Protein AF-A0A1V6C7A0-F1 (afdb_monomer_lite)

Structure (mmCIF, N/CA/C/O backbone):
data_AF-A0A1V6C7A0-F1
#
_entry.id   AF-A0A1V6C7A0-F1
#
loop_
_atom_site.group_PDB
_atom_site.id
_atom_site.type_symbol
_atom_site.label_atom_id
_atom_site.label_alt_id
_atom_site.label_comp_id
_atom_site.label_asym_id
_atom_site.label_entity_id
_atom_site.label_seq_id
_atom_site.pdbx_PDB_ins_code
_atom_site.Cartn_x
_atom_site.Cartn_y
_atom_site.Cartn_z
_atom_site.occupancy
_atom_site.B_iso_or_equiv
_atom_site.auth_seq_id
_atom_site.auth_comp_id
_atom_site.auth_asym_id
_atom_site.auth_atom_id
_atom_site.pdbx_PDB_model_num
ATOM 1 N N . MET A 1 1 ? -63.558 -18.353 4.320 1.00 52.19 1 MET A N 1
ATOM 2 C CA . MET A 1 1 ? -62.883 -18.356 5.637 1.00 52.19 1 MET A CA 1
ATOM 3 C C . MET A 1 1 ? -62.698 -16.900 6.076 1.00 52.19 1 MET A C 1
ATOM 5 O O . MET A 1 1 ? -61.843 -16.221 5.528 1.00 52.19 1 MET A O 1
ATOM 9 N N . LYS A 1 2 ? -63.576 -16.357 6.936 1.00 60.81 2 LYS A N 1
ATOM 10 C CA . LYS A 1 2 ? -63.522 -14.939 7.350 1.00 60.81 2 LYS A CA 1
ATOM 11 C C . LYS A 1 2 ? -62.489 -14.783 8.467 1.00 60.81 2 LYS A C 1
ATOM 13 O O . LYS A 1 2 ? -62.783 -15.069 9.623 1.00 60.81 2 LYS A O 1
ATOM 18 N N . ILE A 1 3 ? -61.273 -14.371 8.120 1.00 55.75 3 ILE A N 1
ATOM 19 C CA . ILE A 1 3 ? -60.293 -13.928 9.118 1.00 55.75 3 ILE A CA 1
ATOM 20 C C . ILE A 1 3 ? -60.850 -12.626 9.705 1.00 55.75 3 ILE A C 1
ATOM 22 O O . ILE A 1 3 ? -61.064 -11.663 8.972 1.00 55.75 3 ILE A O 1
ATOM 26 N N . SER A 1 4 ? -61.192 -12.623 10.997 1.00 73.19 4 SER A N 1
ATOM 27 C CA . SER A 1 4 ? -61.783 -11.441 11.625 1.00 73.19 4 SER A CA 1
ATOM 28 C C . SER A 1 4 ? -60.752 -10.313 11.654 1.00 73.19 4 SER A C 1
ATOM 30 O O . SER A 1 4 ? -59.594 -10.534 12.003 1.00 73.19 4 SER A O 1
ATOM 32 N N . VAL A 1 5 ? -61.182 -9.100 11.301 1.00 80.12 5 VAL A N 1
ATOM 33 C CA . VAL A 1 5 ? -60.370 -7.863 11.302 1.00 80.12 5 VAL A CA 1
ATOM 34 C C . VAL A 1 5 ? -59.595 -7.698 12.621 1.00 80.12 5 VAL A C 1
ATOM 36 O O . VAL A 1 5 ? -58.454 -7.244 12.635 1.00 80.12 5 VAL A O 1
ATOM 39 N N . PHE A 1 6 ? -60.170 -8.192 13.719 1.00 81.00 6 PHE A N 1
ATOM 40 C CA . PHE A 1 6 ? -59.555 -8.262 15.041 1.00 81.00 6 PHE A CA 1
ATOM 41 C C . PHE A 1 6 ? -58.225 -9.041 15.086 1.00 81.00 6 PHE A C 1
ATOM 43 O O . PHE A 1 6 ? -57.281 -8.605 15.737 1.00 81.00 6 PHE A O 1
ATOM 50 N N . ARG A 1 7 ? -58.104 -10.168 14.369 1.00 79.81 7 ARG A N 1
ATOM 51 C CA . ARG A 1 7 ? -56.869 -10.976 14.344 1.00 79.81 7 ARG A CA 1
ATOM 52 C C . ARG A 1 7 ? -55.728 -10.275 13.609 1.00 79.81 7 ARG A C 1
ATOM 54 O O . ARG A 1 7 ? -54.579 -10.431 14.005 1.00 79.81 7 ARG A O 1
ATOM 61 N N . ILE A 1 8 ? -56.044 -9.488 12.580 1.00 82.25 8 ILE A N 1
ATOM 62 C CA . ILE A 1 8 ? -55.052 -8.706 11.826 1.00 82.25 8 ILE A CA 1
ATOM 63 C C . ILE A 1 8 ? -54.557 -7.530 12.679 1.00 82.25 8 ILE A C 1
ATOM 65 O O . ILE A 1 8 ? -53.352 -7.312 12.778 1.00 82.25 8 ILE A O 1
ATOM 69 N N . ALA A 1 9 ? -55.468 -6.828 13.363 1.00 81.44 9 ALA A N 1
ATOM 70 C CA . ALA A 1 9 ? -55.112 -5.736 14.269 1.00 81.44 9 ALA A CA 1
ATOM 71 C C . ALA A 1 9 ? -54.256 -6.212 15.457 1.00 81.44 9 ALA A C 1
ATOM 73 O O . ALA A 1 9 ? -53.276 -5.558 15.809 1.00 81.44 9 ALA A O 1
ATOM 74 N N . LEU A 1 10 ? -54.569 -7.379 16.032 1.00 85.31 10 LEU A N 1
ATOM 75 C CA . LEU A 1 10 ? -53.784 -7.967 17.119 1.00 85.31 10 LEU A CA 1
ATOM 76 C C . LEU A 1 10 ? -52.369 -8.354 16.661 1.00 85.31 10 LEU A C 1
ATOM 78 O O . LEU A 1 10 ? -51.405 -8.083 17.370 1.00 85.31 10 LEU A O 1
ATOM 82 N N . PHE A 1 11 ? -52.227 -8.932 15.464 1.00 83.44 11 PHE A N 1
ATOM 83 C CA . PHE A 1 11 ? -50.912 -9.260 14.905 1.00 83.44 11 PHE A CA 1
ATOM 84 C C . PHE A 1 11 ? -50.071 -8.012 14.627 1.00 83.44 11 PHE A C 1
ATOM 86 O O . PHE A 1 11 ? -48.887 -7.995 14.951 1.00 83.44 11 PHE A O 1
ATOM 93 N N . ALA A 1 12 ? -50.678 -6.956 14.079 1.00 79.88 12 ALA A N 1
ATOM 94 C CA . ALA A 1 12 ? -49.995 -5.685 13.854 1.00 79.88 12 ALA A CA 1
ATOM 95 C C . ALA A 1 12 ? -49.558 -5.036 15.177 1.00 79.88 12 ALA A C 1
ATOM 97 O O . ALA A 1 12 ? -48.429 -4.566 15.285 1.00 79.88 12 ALA A O 1
ATOM 98 N N . PHE A 1 13 ? -50.409 -5.070 16.207 1.00 79.94 13 PHE A N 1
ATOM 99 C CA . PHE A 1 13 ? -50.072 -4.536 17.525 1.00 79.94 13 PHE A CA 1
ATOM 100 C C . PHE A 1 13 ? -48.930 -5.317 18.183 1.00 79.94 13 PHE A C 1
ATOM 102 O O . PHE A 1 13 ? -47.979 -4.706 18.656 1.00 79.94 13 PHE A O 1
ATOM 109 N N . VAL A 1 14 ? -48.965 -6.655 18.151 1.00 78.69 14 VAL A N 1
ATOM 110 C CA . VAL A 1 14 ? -47.882 -7.499 18.687 1.00 78.69 14 VAL A CA 1
ATOM 111 C C . VAL A 1 14 ? -46.581 -7.297 17.909 1.00 78.69 14 VAL A C 1
ATOM 113 O O . VAL A 1 14 ? -45.528 -7.205 18.532 1.00 78.69 14 VAL A O 1
ATOM 116 N N . ALA A 1 15 ? -46.633 -7.160 16.580 1.00 71.88 15 ALA A N 1
ATOM 117 C CA . ALA A 1 15 ? -45.452 -6.888 15.759 1.00 71.88 15 ALA A CA 1
ATOM 118 C C . ALA A 1 15 ? -44.827 -5.519 16.077 1.00 71.88 15 ALA A C 1
ATOM 120 O O . ALA A 1 15 ? -43.612 -5.427 16.240 1.00 71.88 15 ALA A O 1
ATOM 121 N N . ILE A 1 16 ? -45.644 -4.473 16.248 1.00 70.44 16 ILE A N 1
ATOM 122 C CA . ILE A 1 16 ? -45.167 -3.141 16.647 1.00 70.44 16 ILE A CA 1
ATOM 123 C C . ILE A 1 16 ? -44.607 -3.180 18.075 1.00 70.44 16 ILE A C 1
ATOM 125 O O . ILE A 1 16 ? -43.530 -2.642 18.322 1.00 70.44 16 ILE A O 1
ATOM 129 N N . PHE A 1 17 ? -45.273 -3.868 19.007 1.00 61.50 17 PHE A N 1
ATOM 130 C CA . PHE A 1 17 ? -44.803 -3.991 20.389 1.00 61.50 17 PHE A CA 1
ATOM 131 C C . PHE A 1 17 ? -43.474 -4.761 20.477 1.00 61.50 17 PHE A C 1
ATOM 133 O O . PHE A 1 17 ? -42.580 -4.348 21.214 1.00 61.50 17 PHE A O 1
ATOM 140 N N . PHE A 1 18 ? -43.293 -5.816 19.671 1.00 54.69 18 PHE A N 1
ATOM 141 C CA . PHE A 1 18 ? -42.022 -6.542 19.559 1.00 54.69 18 PHE A CA 1
ATOM 142 C C . PHE A 1 18 ? -40.920 -5.701 18.899 1.00 54.69 18 PHE A C 1
ATOM 144 O O . PHE A 1 18 ? -39.797 -5.686 19.401 1.00 54.69 18 PHE A O 1
ATOM 151 N N . SER A 1 19 ? -41.218 -4.948 17.833 1.00 50.81 19 SER A N 1
ATOM 152 C CA . SER A 1 19 ? -40.242 -4.040 17.208 1.00 50.81 19 SER A CA 1
ATOM 153 C C . SER A 1 19 ? -39.794 -2.917 18.148 1.00 50.81 19 SER A C 1
ATOM 155 O O . SER A 1 19 ? -38.627 -2.522 18.124 1.00 50.81 19 SER A O 1
ATOM 157 N N . VAL A 1 20 ? -40.684 -2.434 19.018 1.00 51.62 20 VAL A N 1
ATOM 158 C CA . VAL A 1 20 ? -40.339 -1.420 20.022 1.00 51.62 20 VAL A CA 1
ATOM 159 C C . VAL A 1 20 ? -39.561 -2.047 21.191 1.00 51.62 20 VAL A C 1
ATOM 161 O O . VAL A 1 20 ? -38.584 -1.458 21.639 1.00 51.62 20 VAL A O 1
ATOM 164 N N . HIS A 1 21 ? -39.887 -3.265 21.645 1.00 47.00 21 HIS A N 1
ATOM 165 C CA . HIS A 1 21 ? -39.172 -3.920 22.757 1.00 47.00 21 HIS A CA 1
ATOM 166 C C . HIS A 1 21 ? -37.763 -4.432 22.419 1.00 47.00 21 HIS A C 1
ATOM 168 O O . HIS A 1 21 ? -36.892 -4.397 23.291 1.00 47.00 21 HIS A O 1
ATOM 174 N N . ILE A 1 22 ? -37.491 -4.840 21.175 1.00 48.53 22 ILE A N 1
ATOM 175 C CA . ILE A 1 22 ? -36.129 -5.234 20.761 1.00 48.53 22 ILE A CA 1
ATOM 176 C C . ILE A 1 22 ? -35.154 -4.045 20.876 1.00 48.53 22 ILE A C 1
ATOM 178 O O . ILE A 1 22 ? -33.980 -4.238 21.184 1.00 48.53 22 ILE A O 1
ATOM 182 N N . SER A 1 23 ? -35.652 -2.812 20.741 1.00 46.62 23 SER A N 1
ATOM 183 C CA . SER A 1 23 ? -34.839 -1.597 20.874 1.00 46.62 23 SER A CA 1
ATOM 184 C C . SER A 1 23 ? -34.497 -1.234 22.331 1.00 46.62 23 SER A C 1
ATOM 186 O O . SER A 1 23 ? -33.465 -0.614 22.570 1.00 46.62 23 SER A O 1
ATOM 188 N N . TYR A 1 24 ? -35.307 -1.639 23.322 1.00 44.47 24 TYR A N 1
ATOM 189 C CA . TYR A 1 24 ? -35.084 -1.286 24.737 1.00 44.47 24 TYR A CA 1
ATOM 190 C C . TYR A 1 24 ? -34.358 -2.369 25.548 1.00 44.47 24 TYR A C 1
ATOM 192 O O . TYR A 1 24 ? -33.632 -2.040 26.486 1.00 44.47 24 TYR A O 1
ATOM 200 N N . ALA A 1 25 ? -34.475 -3.648 25.176 1.00 43.97 25 ALA A N 1
ATOM 201 C CA . ALA A 1 25 ? -33.776 -4.733 25.876 1.00 43.97 25 ALA A CA 1
ATOM 202 C C . ALA A 1 25 ? -32.242 -4.693 25.696 1.00 43.97 25 ALA A C 1
ATOM 204 O O . ALA A 1 25 ? -31.511 -5.271 26.499 1.00 43.97 25 ALA A O 1
ATOM 205 N N . PHE A 1 26 ? -31.736 -3.977 24.686 1.00 47.94 26 PHE A N 1
ATOM 206 C CA . PHE A 1 26 ? -30.295 -3.823 24.463 1.00 47.94 26 PHE A CA 1
ATOM 207 C C . PHE A 1 26 ? -29.641 -2.783 25.395 1.00 47.94 26 PHE A C 1
ATOM 209 O O . PHE A 1 26 ? -28.447 -2.870 25.666 1.00 47.94 26 PHE A O 1
ATOM 216 N N . LEU A 1 27 ? -30.413 -1.833 25.941 1.00 43.25 27 LEU A N 1
ATOM 217 C CA . LEU A 1 27 ? -29.901 -0.745 26.791 1.00 43.25 27 LEU A CA 1
ATOM 218 C C . LEU A 1 27 ? -29.888 -1.074 28.297 1.00 43.25 27 LEU A C 1
ATOM 220 O O . LEU A 1 27 ? -29.293 -0.330 29.070 1.00 43.25 27 LEU A O 1
ATOM 224 N N . ALA A 1 28 ? -30.505 -2.183 28.719 1.00 44.56 28 ALA A N 1
ATOM 225 C CA . ALA A 1 28 ? -30.571 -2.605 30.125 1.00 44.56 28 ALA A CA 1
ATOM 226 C C . ALA A 1 28 ? -29.630 -3.774 30.478 1.00 44.56 28 ALA A C 1
ATOM 228 O O . ALA A 1 28 ? -29.625 -4.237 31.619 1.00 44.56 28 ALA A O 1
ATOM 229 N N . ASN A 1 29 ? -28.841 -4.274 29.522 1.00 51.91 29 ASN A N 1
ATOM 230 C CA . ASN A 1 29 ? -27.918 -5.371 29.793 1.00 51.91 29 ASN A CA 1
ATOM 231 C C . ASN A 1 29 ? -26.650 -4.815 30.465 1.00 51.91 29 ASN A C 1
ATOM 233 O O . ASN A 1 29 ? -26.092 -3.838 29.956 1.00 51.91 29 ASN A O 1
ATOM 237 N N . PRO A 1 30 ? -26.151 -5.407 31.570 1.00 56.41 30 PRO A N 1
ATOM 238 C CA . PRO A 1 30 ? -24.808 -5.114 32.051 1.00 56.41 30 PRO A CA 1
ATOM 239 C C . PRO A 1 30 ? -23.860 -5.249 30.866 1.00 56.41 30 PRO A C 1
ATOM 241 O O . PRO A 1 30 ? -23.785 -6.318 30.258 1.00 56.41 30 PRO A O 1
ATOM 244 N N . VAL A 1 31 ? -23.203 -4.139 30.512 1.00 65.31 31 VAL A N 1
ATOM 245 C CA . VAL A 1 31 ? -22.154 -4.076 29.491 1.00 65.31 31 VAL A CA 1
ATOM 246 C C . VAL A 1 31 ? -21.350 -5.362 29.593 1.00 65.31 31 VAL A C 1
ATOM 248 O O . VAL A 1 31 ? -20.779 -5.637 30.654 1.00 65.31 31 VAL A O 1
ATOM 251 N N . SER A 1 32 ? -21.414 -6.198 28.549 1.00 83.69 32 SER A N 1
ATOM 252 C CA . SER A 1 32 ? -20.903 -7.563 28.654 1.00 83.69 32 SER A CA 1
ATOM 253 C C . SER A 1 32 ? -19.452 -7.510 29.124 1.00 83.69 32 SER A C 1
ATOM 255 O O . SER A 1 32 ? -18.722 -6.566 28.803 1.00 83.69 32 SER A O 1
ATOM 257 N N . LYS A 1 33 ? -19.020 -8.503 29.908 1.00 90.00 33 LYS A N 1
ATOM 258 C CA . LYS A 1 33 ? -17.655 -8.552 30.456 1.00 90.00 33 LYS A CA 1
ATOM 259 C C . LYS A 1 33 ? -16.600 -8.241 29.381 1.00 90.00 33 LYS A C 1
ATOM 261 O O . LYS A 1 33 ? -15.689 -7.466 29.636 1.00 90.00 33 LYS A O 1
ATOM 266 N N . VAL A 1 34 ? -16.806 -8.740 28.160 1.00 89.56 34 VAL A N 1
ATOM 267 C CA . VAL A 1 34 ? -15.956 -8.482 26.986 1.00 89.56 34 VAL A CA 1
ATOM 268 C C . VAL A 1 34 ? -15.918 -7.001 26.589 1.00 89.56 34 VAL A C 1
ATOM 270 O O . VAL A 1 34 ? -14.838 -6.467 26.335 1.00 89.56 34 VAL A O 1
ATOM 273 N N . VAL A 1 35 ? -17.065 -6.317 26.529 1.00 93.69 35 VAL A N 1
ATOM 274 C CA . VAL A 1 35 ? -17.127 -4.879 26.211 1.00 93.69 35 VAL A CA 1
ATOM 275 C C . VAL A 1 35 ? -16.415 -4.078 27.299 1.00 93.69 35 VAL A C 1
ATOM 277 O O . VAL A 1 35 ? -15.561 -3.250 26.987 1.00 93.69 35 VAL A O 1
ATOM 280 N N . ARG A 1 36 ? -16.692 -4.379 28.572 1.00 94.25 36 ARG A N 1
ATOM 281 C CA . ARG A 1 36 ? -16.057 -3.711 29.714 1.00 94.25 36 ARG A CA 1
ATOM 282 C C . ARG A 1 36 ? -14.538 -3.885 29.704 1.00 94.25 36 ARG A C 1
ATOM 284 O O . ARG A 1 36 ? -13.820 -2.894 29.772 1.00 94.25 36 ARG A O 1
ATOM 291 N N . GLU A 1 37 ? -14.050 -5.111 29.535 1.00 95.19 37 GLU A N 1
ATOM 292 C CA . GLU A 1 37 ? -12.615 -5.407 29.433 1.00 95.19 37 GLU A CA 1
ATOM 293 C C . GLU A 1 37 ? -11.962 -4.692 28.247 1.00 95.19 37 GLU A C 1
ATOM 295 O O . GLU A 1 37 ? -10.840 -4.207 28.351 1.00 95.19 37 GLU A O 1
ATOM 300 N N . THR A 1 38 ? -12.663 -4.588 27.115 1.00 96.50 38 THR A N 1
ATOM 301 C CA . THR A 1 38 ? -12.172 -3.873 25.927 1.00 96.50 38 THR A CA 1
ATOM 302 C C . THR A 1 38 ? -12.038 -2.377 26.197 1.00 96.50 38 THR A C 1
ATOM 304 O O . THR A 1 38 ? -11.019 -1.786 25.837 1.00 96.50 38 THR A O 1
ATOM 307 N N . ILE A 1 39 ? -13.030 -1.770 26.853 1.00 96.75 39 ILE A N 1
ATOM 308 C CA . ILE A 1 39 ? -13.008 -0.355 27.247 1.00 96.75 39 ILE A CA 1
ATOM 309 C C . ILE A 1 39 ? -11.888 -0.104 28.254 1.00 96.75 39 ILE A C 1
ATOM 311 O O . ILE A 1 39 ? -11.091 0.803 28.046 1.00 96.75 39 ILE A O 1
ATOM 315 N N . GLU A 1 40 ? -11.788 -0.919 29.306 1.00 95.88 40 GLU A N 1
ATOM 316 C CA . GLU A 1 40 ? -10.758 -0.793 30.344 1.00 95.88 40 GLU A CA 1
ATOM 317 C C . GLU A 1 40 ? -9.348 -0.977 29.765 1.00 95.88 40 GLU A C 1
ATOM 319 O O . GLU A 1 40 ? -8.456 -0.169 30.032 1.00 95.88 40 GLU A O 1
ATOM 324 N N . TYR A 1 41 ? -9.150 -1.987 28.910 1.00 97.31 41 TYR A N 1
ATOM 325 C CA . TYR A 1 41 ? -7.886 -2.205 28.207 1.00 97.31 41 TYR A CA 1
ATOM 326 C C . TYR A 1 41 ? -7.517 -1.009 27.327 1.00 97.31 41 TYR A C 1
ATOM 328 O O . TYR A 1 41 ? -6.387 -0.522 27.385 1.00 97.31 41 TYR A O 1
ATOM 336 N N . THR A 1 42 ? -8.464 -0.523 26.522 1.00 96.38 42 THR A N 1
ATOM 337 C CA . THR A 1 42 ? -8.226 0.600 25.608 1.00 96.38 42 THR A CA 1
ATOM 338 C C . THR A 1 42 ? -7.935 1.870 26.398 1.00 96.38 42 THR A C 1
ATOM 340 O O . THR A 1 42 ? -6.943 2.541 26.135 1.00 96.38 42 THR A O 1
ATOM 343 N N . ALA A 1 43 ? -8.733 2.166 27.422 1.00 96.12 43 ALA A N 1
ATOM 344 C CA . ALA A 1 43 ? -8.525 3.320 28.281 1.00 96.12 43 ALA A CA 1
ATOM 345 C C . ALA A 1 43 ? -7.132 3.295 28.920 1.00 96.12 43 ALA A C 1
ATOM 347 O O . ALA A 1 43 ? -6.395 4.273 28.832 1.00 96.12 43 ALA A O 1
ATOM 348 N N . LYS A 1 44 ? -6.710 2.141 29.452 1.00 97.12 44 LYS A N 1
ATOM 349 C CA . LYS A 1 44 ? -5.360 1.961 29.994 1.00 97.12 44 LYS A CA 1
ATOM 350 C C . LYS A 1 44 ? -4.271 2.168 28.936 1.00 97.12 44 LYS A C 1
ATOM 352 O O . LYS A 1 44 ? -3.292 2.856 29.206 1.00 97.12 44 LYS A O 1
ATOM 357 N N . LYS A 1 45 ? -4.426 1.584 27.743 1.00 96.56 45 LYS A N 1
ATOM 358 C CA . LYS A 1 45 ? -3.442 1.667 26.648 1.00 96.56 45 LYS A CA 1
ATOM 359 C C . LYS A 1 45 ? -3.268 3.093 26.117 1.00 96.56 45 LYS A C 1
ATOM 361 O O . LYS A 1 45 ? -2.156 3.465 25.761 1.00 96.56 45 LYS A O 1
ATOM 366 N N . PHE A 1 46 ? -4.346 3.874 26.078 1.00 94.62 46 PHE A N 1
ATOM 367 C CA . PHE A 1 46 ? -4.365 5.237 25.538 1.00 94.62 46 PHE A CA 1
ATOM 368 C C . PHE A 1 46 ? -4.369 6.329 26.625 1.00 94.62 46 PHE A C 1
ATOM 370 O O . PHE A 1 46 ? -4.567 7.498 26.312 1.00 94.62 46 PHE A O 1
ATOM 377 N N . GLY A 1 47 ? -4.141 5.972 27.896 1.00 94.69 47 GLY A N 1
ATOM 378 C CA . GLY A 1 47 ? -4.008 6.935 28.999 1.00 94.69 47 GLY A CA 1
ATOM 379 C C . GLY A 1 47 ? -5.300 7.675 29.372 1.00 94.69 47 GLY A C 1
ATOM 380 O O . GLY A 1 47 ? -5.246 8.805 29.847 1.00 94.69 47 GLY A O 1
ATOM 381 N N . ILE A 1 48 ? -6.462 7.062 29.152 1.00 93.50 48 ILE A N 1
ATOM 382 C CA . ILE A 1 48 ? -7.777 7.646 29.436 1.00 93.50 48 ILE A CA 1
ATOM 383 C C . ILE A 1 48 ? -8.207 7.257 30.854 1.00 93.50 48 ILE A C 1
ATOM 385 O O . ILE A 1 48 ? -8.403 6.083 31.166 1.00 93.50 48 ILE A O 1
ATOM 389 N N . GLU A 1 49 ? -8.402 8.245 31.723 1.00 91.69 49 GLU A N 1
ATOM 390 C CA . GLU A 1 49 ? -8.899 8.021 33.082 1.00 91.69 49 GLU A CA 1
ATOM 391 C C . GLU A 1 49 ? -10.429 7.882 33.108 1.00 91.69 49 GLU A C 1
ATOM 393 O O . GLU A 1 49 ? -11.153 8.872 33.009 1.00 91.69 49 GLU A O 1
ATOM 398 N N . LEU A 1 50 ? -10.932 6.657 33.301 1.00 89.25 50 LEU A N 1
ATOM 399 C CA . LEU A 1 50 ? -12.373 6.349 33.290 1.00 89.25 50 LEU A CA 1
ATOM 400 C C . LEU A 1 50 ? -13.188 6.988 34.433 1.00 89.25 50 LEU A C 1
ATOM 402 O O . LEU A 1 50 ? -14.410 7.067 34.338 1.00 89.25 50 LEU A O 1
ATOM 406 N N . SER A 1 51 ? -12.541 7.440 35.510 1.00 86.88 51 SER A N 1
ATOM 407 C CA . SER A 1 51 ? -13.205 8.095 36.648 1.00 86.88 51 SER A CA 1
ATOM 408 C C . SER A 1 51 ? -13.633 9.537 36.351 1.00 86.88 51 SER A C 1
ATOM 410 O O . SER A 1 51 ? -14.587 10.030 36.959 1.00 86.88 51 SER A O 1
ATOM 412 N N . LYS A 1 52 ? -12.948 10.205 35.416 1.00 89.38 52 LYS A N 1
ATOM 413 C CA . LYS A 1 52 ? -13.233 11.580 34.990 1.00 89.38 52 LYS A CA 1
ATOM 414 C C . LYS A 1 52 ? -14.364 11.608 33.962 1.00 89.38 52 LYS A C 1
ATOM 416 O O . LYS A 1 52 ? -14.620 10.621 33.276 1.00 89.38 52 LYS A O 1
ATOM 421 N N . ASP A 1 53 ? -15.001 12.764 33.799 1.00 89.94 53 ASP A N 1
ATOM 422 C CA . ASP A 1 53 ? -16.135 12.919 32.877 1.00 89.94 53 ASP A CA 1
ATOM 423 C C . ASP A 1 53 ? -15.770 12.563 31.429 1.00 89.94 53 ASP A C 1
ATOM 425 O O . ASP A 1 53 ? -16.508 11.834 30.770 1.00 89.94 53 ASP A O 1
ATOM 429 N N . ALA A 1 54 ? -14.580 12.959 30.964 1.00 87.31 54 ALA A N 1
ATOM 430 C CA . ALA A 1 54 ? -14.072 12.566 29.648 1.00 87.31 54 ALA A CA 1
ATOM 431 C C . ALA A 1 54 ? -13.947 11.037 29.491 1.00 87.31 54 ALA A C 1
ATOM 433 O O . ALA A 1 54 ? -14.261 10.491 28.433 1.00 87.31 54 ALA A O 1
ATOM 434 N N . GLY A 1 55 ? -13.538 10.333 30.551 1.00 89.62 55 GLY A N 1
ATOM 435 C CA . GLY A 1 55 ? -13.438 8.877 30.562 1.00 89.62 55 GLY A CA 1
ATOM 436 C C . GLY A 1 55 ? -14.795 8.176 30.547 1.00 89.62 55 GLY A C 1
ATOM 437 O O . GLY A 1 55 ? -14.947 7.168 29.860 1.00 89.62 55 GLY A O 1
ATOM 438 N N . LYS A 1 56 ? -15.804 8.735 31.227 1.00 90.75 56 LYS A N 1
ATOM 439 C CA . LYS A 1 56 ? -17.191 8.242 31.158 1.00 90.75 56 LYS A CA 1
ATOM 440 C C . LYS A 1 56 ? -17.771 8.402 29.754 1.00 90.75 56 LYS A C 1
ATOM 442 O O . LYS A 1 56 ? -18.327 7.446 29.221 1.00 90.75 56 LYS A O 1
ATOM 447 N N . VAL A 1 57 ? -17.566 9.566 29.130 1.00 93.31 57 VAL A N 1
ATOM 448 C CA . VAL A 1 57 ? -17.987 9.822 27.741 1.00 93.31 57 VAL A CA 1
ATOM 449 C C . VAL A 1 57 ? -17.287 8.865 26.775 1.00 93.31 57 VAL A C 1
ATOM 451 O O . VAL A 1 57 ? -17.926 8.324 25.873 1.00 93.31 57 VAL A O 1
ATOM 454 N N . PHE A 1 58 ? -15.987 8.614 26.964 1.00 93.88 58 PHE A N 1
ATOM 455 C CA . PHE A 1 58 ? -15.265 7.609 26.185 1.00 93.88 58 PHE A CA 1
ATOM 456 C C . PHE A 1 58 ? -15.870 6.212 26.361 1.00 93.88 58 PHE A C 1
ATOM 458 O O . PHE A 1 58 ? -16.134 5.549 25.363 1.00 93.88 58 PHE A O 1
ATOM 465 N N . ALA A 1 59 ? -16.115 5.772 27.600 1.00 94.69 59 ALA A N 1
ATOM 466 C CA . ALA A 1 59 ? -16.679 4.454 27.879 1.00 94.69 59 ALA A CA 1
ATOM 467 C C . ALA A 1 59 ? -18.063 4.270 27.244 1.00 94.69 59 ALA A C 1
ATOM 469 O O . ALA A 1 59 ? -18.329 3.228 26.648 1.00 94.69 59 ALA A O 1
ATOM 470 N N . GLU A 1 60 ? -18.921 5.287 27.318 1.00 94.50 60 GLU A N 1
ATOM 471 C CA . GLU A 1 60 ? -20.242 5.266 26.692 1.00 94.50 60 GLU A CA 1
ATOM 472 C C . GLU A 1 60 ? -20.140 5.165 25.163 1.00 94.50 60 GLU A C 1
ATOM 474 O O . GLU A 1 60 ? -20.732 4.267 24.561 1.00 94.50 60 GLU A O 1
ATOM 479 N N . LYS A 1 61 ? -19.328 6.023 24.529 1.00 96.06 61 LYS A N 1
ATOM 480 C CA . LYS A 1 61 ? -19.109 5.991 23.073 1.00 96.06 61 LYS A CA 1
ATOM 481 C C . LYS A 1 61 ? -18.489 4.675 22.614 1.00 96.06 61 LYS A C 1
ATOM 483 O O . LYS A 1 61 ? -18.909 4.121 21.604 1.00 96.06 61 LYS A O 1
ATOM 488 N N . ALA A 1 62 ? -17.532 4.148 23.369 1.00 96.19 62 ALA A N 1
ATOM 489 C CA . ALA A 1 62 ? -16.905 2.866 23.094 1.00 96.19 62 ALA A CA 1
ATOM 490 C C . ALA A 1 62 ? -17.903 1.707 23.206 1.00 96.19 62 ALA A C 1
ATOM 492 O O . ALA A 1 62 ? -17.923 0.837 22.339 1.00 96.19 62 ALA A O 1
ATOM 493 N N . ALA A 1 63 ? -18.766 1.708 24.226 1.00 95.81 63 ALA A N 1
ATOM 494 C CA . ALA A 1 63 ? -19.820 0.709 24.363 1.00 95.81 63 ALA A CA 1
ATOM 495 C C . ALA A 1 63 ? -20.803 0.768 23.185 1.00 95.81 63 ALA A C 1
ATOM 497 O O . ALA A 1 63 ? -21.127 -0.275 22.624 1.00 95.81 63 ALA A O 1
ATOM 498 N N . GLN A 1 64 ? -21.217 1.967 22.763 1.00 95.25 64 GLN A N 1
ATOM 499 C CA . GLN A 1 64 ? -22.072 2.159 21.585 1.00 95.25 64 GLN A CA 1
ATOM 500 C C . GLN A 1 64 ? -21.381 1.703 20.291 1.00 95.25 64 GLN A C 1
ATOM 502 O O . GLN A 1 64 ? -21.993 1.025 19.467 1.00 95.25 64 GLN A O 1
ATOM 507 N N . PHE A 1 65 ? -20.096 2.020 20.124 1.00 96.62 65 PHE A N 1
ATOM 508 C CA . PHE A 1 65 ? -19.301 1.603 18.970 1.00 96.62 65 PHE A CA 1
ATOM 509 C C . PHE A 1 65 ? -19.182 0.075 18.886 1.00 96.62 65 PHE A C 1
ATOM 511 O O . PHE A 1 65 ? -19.426 -0.511 17.832 1.00 96.62 65 PHE A O 1
ATOM 518 N N . ILE A 1 66 ? -18.877 -0.590 20.005 1.00 96.88 66 ILE A N 1
ATOM 519 C CA . ILE A 1 66 ? -18.794 -2.056 20.069 1.00 96.88 66 ILE A CA 1
ATOM 520 C C . ILE A 1 66 ? -20.177 -2.689 19.889 1.00 96.88 66 ILE A C 1
ATOM 522 O O . ILE A 1 66 ? -20.305 -3.672 19.171 1.00 96.88 66 ILE A O 1
ATOM 526 N N . ALA A 1 67 ? -21.228 -2.117 20.476 1.00 95.19 67 ALA A N 1
ATOM 527 C CA . ALA A 1 67 ? -22.600 -2.573 20.265 1.00 95.19 67 ALA A CA 1
ATOM 528 C C . ALA A 1 67 ? -22.995 -2.537 18.782 1.00 95.19 67 ALA A C 1
ATOM 530 O O . ALA A 1 67 ? -23.633 -3.465 18.290 1.00 95.19 67 ALA A O 1
ATOM 531 N N . LYS A 1 68 ? -22.589 -1.483 18.065 1.00 96.38 68 LYS A N 1
ATOM 532 C CA . LYS A 1 68 ? -22.892 -1.302 16.643 1.00 96.38 68 LYS A CA 1
ATOM 533 C C . LYS A 1 68 ? -22.084 -2.233 15.734 1.00 96.38 68 LYS A C 1
ATOM 535 O O . LYS A 1 68 ? -22.618 -2.721 14.742 1.00 96.38 68 LYS A O 1
ATOM 540 N N . HIS A 1 69 ? -20.808 -2.457 16.044 1.00 96.31 69 HIS A N 1
ATOM 541 C CA . HIS A 1 69 ? -19.865 -3.142 15.149 1.00 96.31 69 HIS A CA 1
ATOM 542 C C . HIS A 1 69 ? -19.409 -4.525 15.639 1.00 96.31 69 HIS A C 1
ATOM 544 O O . HIS A 1 69 ? -18.587 -5.165 14.986 1.00 96.31 69 HIS A O 1
ATOM 550 N N . GLY A 1 70 ? -19.924 -4.994 16.775 1.00 95.12 70 GLY A N 1
ATOM 551 C CA . GLY A 1 70 ? -19.612 -6.297 17.353 1.00 95.12 70 GLY A CA 1
ATOM 552 C C . GLY A 1 70 ? -18.121 -6.492 17.634 1.00 95.12 70 GLY A C 1
ATOM 553 O O . GLY A 1 70 ? -17.421 -5.584 18.095 1.00 95.12 70 GLY A O 1
ATOM 554 N N . ASP A 1 71 ? -17.633 -7.693 17.330 1.00 95.81 71 ASP A N 1
ATOM 555 C CA . ASP A 1 71 ? -16.247 -8.100 17.576 1.00 95.81 71 ASP A CA 1
ATOM 556 C C . ASP A 1 71 ? -15.232 -7.264 16.786 1.00 95.81 71 ASP A C 1
ATOM 558 O O . ASP A 1 71 ? -14.157 -6.952 17.303 1.00 95.81 71 ASP A O 1
ATOM 562 N N . ASP A 1 72 ? -15.580 -6.834 15.568 1.00 97.00 72 ASP A N 1
ATOM 563 C CA . ASP A 1 72 ? -14.740 -5.928 14.780 1.00 97.00 72 ASP A CA 1
ATOM 564 C C . ASP A 1 72 ? -14.605 -4.572 15.477 1.00 97.00 72 ASP A C 1
ATOM 566 O O . ASP A 1 72 ? -13.499 -4.047 15.597 1.00 97.00 72 ASP A O 1
ATOM 570 N N . GLY A 1 73 ? -15.704 -4.041 16.022 1.00 97.00 73 GLY A N 1
ATOM 571 C CA . GLY A 1 73 ? -15.684 -2.823 16.830 1.00 97.00 73 GLY A CA 1
ATOM 572 C C . GLY A 1 73 ? -14.752 -2.944 18.035 1.00 97.00 73 GLY A C 1
ATOM 573 O O . GLY A 1 73 ? -13.902 -2.081 18.260 1.00 97.00 73 GLY A O 1
ATOM 574 N N . ALA A 1 74 ? -14.849 -4.048 18.780 1.00 96.81 74 ALA A N 1
ATOM 575 C CA . ALA A 1 74 ? -13.973 -4.306 19.921 1.00 96.81 74 ALA A CA 1
ATOM 576 C C . ALA A 1 74 ? -12.499 -4.445 19.507 1.00 96.81 74 ALA A C 1
ATOM 578 O O . ALA A 1 74 ? -11.620 -3.854 20.143 1.00 96.81 74 ALA A O 1
ATOM 579 N N . ARG A 1 75 ? -12.212 -5.187 18.430 1.00 96.88 75 ARG A N 1
ATOM 580 C CA . ARG A 1 75 ? -10.848 -5.382 17.913 1.00 96.88 75 ARG A CA 1
ATOM 581 C C . ARG A 1 75 ? -10.221 -4.064 17.473 1.00 96.88 75 ARG A C 1
ATOM 583 O O . ARG A 1 75 ? -9.097 -3.757 17.880 1.00 96.88 75 ARG A O 1
ATOM 590 N N . LEU A 1 76 ? -10.950 -3.283 16.677 1.00 97.88 76 LEU A N 1
ATOM 591 C CA . LEU A 1 76 ? -10.491 -1.993 16.175 1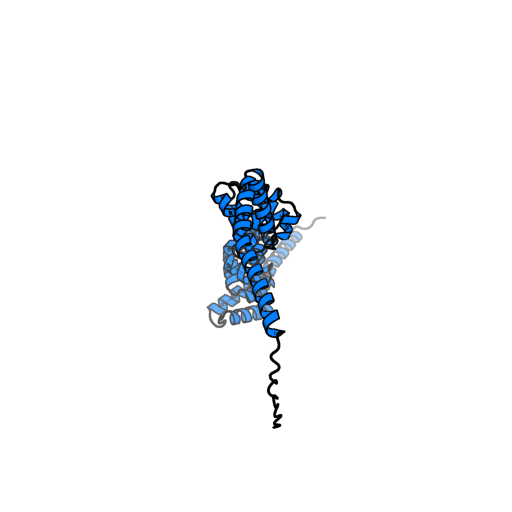.00 97.88 76 LEU A CA 1
ATOM 592 C C . LEU A 1 76 ? -10.269 -1.005 17.315 1.00 97.88 76 LEU A C 1
ATOM 594 O O . LEU A 1 76 ? -9.231 -0.351 17.341 1.00 97.88 76 LEU A O 1
ATOM 598 N N . LEU A 1 77 ? -11.173 -0.948 18.295 1.00 97.19 77 LEU A N 1
ATOM 599 C CA . LEU A 1 77 ? -11.020 -0.070 19.452 1.00 97.19 77 LEU A CA 1
ATOM 600 C C . LEU A 1 77 ? -9.751 -0.402 20.260 1.00 97.19 77 LEU A C 1
ATOM 602 O O . LEU A 1 77 ? -9.003 0.503 20.619 1.00 97.19 77 LEU A O 1
ATOM 606 N N . ARG A 1 78 ? -9.434 -1.687 20.478 1.00 96.38 78 ARG A N 1
ATOM 607 C CA . ARG A 1 78 ? -8.187 -2.094 21.166 1.00 96.38 78 ARG A CA 1
ATOM 608 C C . ARG A 1 78 ? -6.925 -1.680 20.407 1.00 96.38 78 ARG A C 1
ATOM 610 O O . ARG A 1 78 ? -5.892 -1.395 21.024 1.00 96.38 78 ARG A O 1
ATOM 617 N N . HIS A 1 79 ? -6.976 -1.689 19.077 1.00 95.81 79 HIS A N 1
ATOM 618 C CA . HIS A 1 79 ? -5.827 -1.361 18.235 1.00 95.81 79 HIS A CA 1
ATOM 619 C C . HIS A 1 79 ? -5.644 0.141 18.044 1.00 95.81 79 HIS A C 1
ATOM 621 O O . HIS A 1 79 ? -4.542 0.642 18.261 1.00 95.81 79 HIS A O 1
ATOM 627 N N . ALA A 1 80 ? -6.719 0.830 17.679 1.00 95.50 80 ALA A N 1
ATOM 628 C CA . ALA A 1 80 ? -6.733 2.221 17.255 1.00 95.50 80 ALA A CA 1
ATOM 629 C C . ALA A 1 80 ? -7.124 3.219 18.348 1.00 95.50 80 ALA A C 1
ATOM 631 O O . ALA A 1 80 ? -6.850 4.407 18.225 1.00 95.50 80 ALA A O 1
ATOM 632 N N . GLY A 1 81 ? -7.778 2.757 19.412 1.00 95.25 81 GLY A N 1
ATOM 633 C CA . GLY A 1 81 ? -8.239 3.631 20.480 1.00 95.25 81 GLY A CA 1
ATOM 634 C C . GLY A 1 81 ? -9.381 4.553 20.047 1.00 95.25 81 GLY A C 1
ATOM 635 O O . GLY A 1 81 ? -10.173 4.186 19.181 1.00 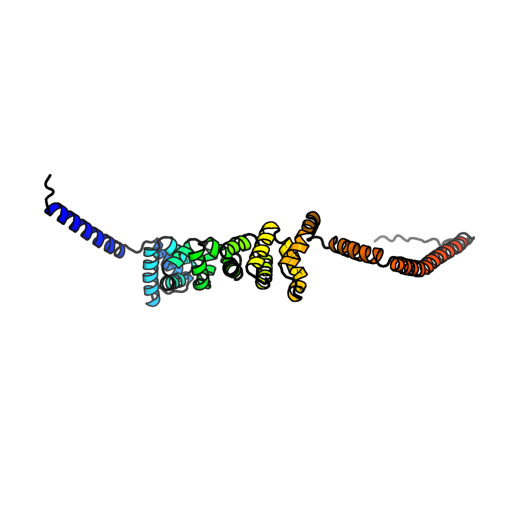95.25 81 GLY A O 1
ATOM 636 N N . PRO A 1 82 ? -9.500 5.748 20.650 1.00 95.81 82 PRO A N 1
ATOM 637 C CA . PRO A 1 82 ? -10.555 6.711 20.322 1.00 95.81 82 PRO A CA 1
ATOM 638 C C . PRO A 1 82 ? -10.599 7.129 18.847 1.00 95.81 82 PRO A C 1
ATOM 640 O O . PRO A 1 82 ? -11.676 7.418 18.330 1.00 95.81 82 PRO A O 1
ATOM 643 N N . GLU A 1 83 ? -9.454 7.108 18.162 1.00 96.62 83 GLU A N 1
ATOM 644 C CA . GLU A 1 83 ? -9.300 7.609 16.793 1.00 96.62 83 GLU A CA 1
ATOM 645 C C . GLU A 1 83 ? -10.217 6.889 15.790 1.00 96.62 83 GLU A C 1
ATOM 647 O O . GLU A 1 83 ? -10.826 7.534 14.938 1.00 96.62 83 GLU A O 1
ATOM 652 N N . ILE A 1 84 ? -10.418 5.566 15.914 1.00 97.44 84 ILE A N 1
ATOM 653 C CA . ILE A 1 84 ? -11.338 4.852 15.008 1.00 97.44 84 ILE A CA 1
ATOM 654 C C . ILE A 1 84 ? -12.794 5.281 15.206 1.00 97.44 84 ILE A C 1
ATOM 656 O O . ILE A 1 84 ? -13.560 5.298 14.244 1.00 97.44 84 ILE A O 1
ATOM 660 N N . MET A 1 85 ? -13.183 5.667 16.426 1.00 97.00 85 MET A N 1
ATOM 661 C CA . MET A 1 85 ? -14.530 6.180 16.677 1.00 97.00 85 MET A CA 1
ATOM 662 C C . MET A 1 85 ? -14.706 7.553 16.030 1.00 97.00 85 MET A C 1
ATOM 664 O O . MET A 1 85 ? -15.710 7.783 15.360 1.00 97.00 85 MET A O 1
ATOM 668 N N . GLU A 1 86 ? -13.721 8.440 16.161 1.00 96.38 86 GLU A N 1
ATOM 669 C CA . GLU A 1 86 ? -13.738 9.759 15.517 1.00 96.38 86 GLU A CA 1
ATOM 670 C C . GLU A 1 86 ? -13.799 9.637 13.991 1.00 96.38 86 GLU A C 1
ATOM 672 O O . GLU A 1 86 ? -14.650 10.253 13.343 1.00 96.38 86 GLU A O 1
ATOM 677 N N . LEU A 1 87 ? -12.974 8.761 13.416 1.00 97.44 87 LEU A N 1
ATOM 678 C CA . LEU A 1 87 ? -13.021 8.475 11.988 1.00 97.44 87 LEU A CA 1
ATOM 679 C C . LEU A 1 87 ? -14.353 7.853 11.567 1.00 97.44 87 LEU A C 1
ATOM 681 O O . LEU A 1 87 ? -14.837 8.176 10.487 1.00 97.44 87 LEU A O 1
ATOM 685 N N . SER A 1 88 ? -14.975 7.003 12.389 1.00 97.12 88 SER A N 1
ATOM 686 C CA . SER A 1 88 ? -16.295 6.433 12.074 1.00 97.12 88 SER A CA 1
ATOM 687 C C . SER A 1 88 ? -17.402 7.486 12.046 1.00 97.12 88 SER A C 1
ATOM 689 O O . SER A 1 88 ? -18.331 7.376 11.251 1.00 97.12 88 SER A O 1
ATOM 691 N N . VAL A 1 89 ? -17.280 8.557 12.838 1.00 96.75 89 VAL A N 1
ATOM 692 C CA . VAL A 1 89 ? -18.192 9.707 12.762 1.00 96.75 89 VAL A CA 1
ATOM 693 C C . VAL A 1 89 ? -17.973 10.476 11.457 1.00 96.75 89 VAL A C 1
ATOM 695 O O . VAL A 1 89 ? -18.942 10.844 10.798 1.00 96.75 89 VAL A O 1
ATOM 698 N N . LYS A 1 90 ? -16.713 10.688 11.052 1.00 97.38 90 LYS A N 1
ATOM 699 C CA . LYS A 1 90 ? -16.362 11.433 9.829 1.00 97.38 90 LYS A CA 1
ATOM 700 C C . LYS A 1 90 ? -16.684 10.664 8.541 1.00 97.38 90 LYS A C 1
ATOM 702 O O . LYS A 1 90 ? -17.178 11.243 7.578 1.00 97.38 90 LYS A O 1
ATOM 707 N N . HIS A 1 91 ? -16.378 9.372 8.508 1.00 97.38 91 HIS A N 1
ATOM 708 C CA . HIS A 1 91 ? -16.393 8.545 7.300 1.00 97.38 91 HIS A CA 1
ATOM 709 C C . HIS A 1 91 ? -17.509 7.494 7.273 1.00 97.38 91 HIS A C 1
ATOM 711 O O . HIS A 1 91 ? -17.660 6.789 6.270 1.00 97.38 91 HIS A O 1
ATOM 717 N N . GLY A 1 92 ? -18.301 7.398 8.342 1.00 96.62 92 GLY A N 1
ATOM 718 C CA . GLY A 1 92 ? -19.352 6.400 8.499 1.00 96.62 92 GLY A CA 1
ATOM 719 C C . GLY A 1 92 ? -18.802 4.990 8.708 1.00 96.62 92 GLY A C 1
ATOM 720 O O . GLY A 1 92 ? -17.641 4.785 9.054 1.00 96.62 92 GLY A O 1
ATOM 721 N N . ASP A 1 93 ? -19.638 3.990 8.443 1.00 97.06 93 ASP A N 1
ATOM 722 C CA . ASP A 1 93 ? -19.305 2.582 8.703 1.00 97.06 93 ASP A CA 1
ATOM 723 C C . ASP A 1 93 ? -18.254 2.016 7.729 1.00 97.06 93 ASP A C 1
ATOM 725 O O . ASP A 1 93 ? -17.688 0.948 7.966 1.00 97.06 93 ASP A O 1
ATOM 729 N N . ASP A 1 94 ? -17.953 2.730 6.640 1.00 98.00 94 ASP A N 1
ATOM 730 C CA . ASP A 1 94 ? -16.963 2.303 5.648 1.00 98.00 94 ASP A CA 1
ATOM 731 C C . ASP A 1 94 ? -15.556 2.207 6.233 1.00 98.00 94 ASP A C 1
ATOM 733 O O . ASP A 1 94 ? -14.853 1.247 5.928 1.00 98.00 94 ASP A O 1
ATOM 737 N N . ILE A 1 95 ? -15.146 3.143 7.099 1.00 98.19 95 ILE A N 1
ATOM 738 C CA . ILE A 1 95 ? -13.807 3.085 7.705 1.00 98.19 95 ILE A CA 1
ATOM 739 C C . ILE A 1 95 ? -13.668 1.873 8.624 1.00 98.19 95 ILE A C 1
ATOM 741 O O . ILE A 1 95 ? -12.629 1.215 8.646 1.00 98.19 95 ILE A O 1
ATOM 745 N N . VAL A 1 96 ? -14.749 1.530 9.327 1.00 98.19 96 VAL A N 1
ATOM 746 C CA . VAL A 1 96 ? -14.806 0.355 10.195 1.00 98.19 96 VAL A CA 1
ATOM 747 C C . VAL A 1 96 ? -14.687 -0.906 9.347 1.00 98.19 96 VAL A C 1
ATOM 749 O O . VAL A 1 96 ? -13.827 -1.734 9.624 1.00 98.19 96 VAL A O 1
ATOM 752 N N . ARG A 1 97 ? -15.466 -1.027 8.262 1.00 98.31 97 ARG A N 1
ATOM 753 C CA . ARG A 1 97 ? -15.391 -2.173 7.336 1.00 98.31 97 ARG A CA 1
ATOM 754 C C . ARG A 1 97 ? -14.026 -2.292 6.657 1.00 98.31 97 ARG A C 1
ATOM 756 O O . ARG A 1 97 ? -13.489 -3.395 6.545 1.00 98.31 97 ARG A O 1
ATOM 763 N N . MET A 1 98 ? -13.441 -1.171 6.238 1.00 98.44 98 MET A N 1
ATOM 764 C CA . MET A 1 98 ? -12.110 -1.133 5.637 1.00 98.44 98 MET A CA 1
ATOM 765 C C . MET A 1 98 ? -11.061 -1.660 6.616 1.00 98.44 98 MET A C 1
ATOM 767 O O . MET A 1 98 ? -10.373 -2.631 6.296 1.00 98.44 98 MET A O 1
ATOM 771 N N . CYS A 1 99 ? -10.974 -1.089 7.819 1.00 98.12 99 CYS A N 1
ATOM 772 C CA . CYS A 1 99 ? -10.007 -1.516 8.829 1.00 98.12 99 CYS A CA 1
ATOM 773 C C . CYS A 1 99 ? -10.266 -2.956 9.300 1.00 98.12 99 CYS A C 1
ATOM 775 O O . CYS A 1 99 ? -9.321 -3.730 9.442 1.00 98.12 99 CYS A O 1
ATOM 777 N N . ALA A 1 100 ? -11.533 -3.351 9.466 1.00 97.62 100 ALA A N 1
ATOM 778 C CA . ALA A 1 100 ? -11.919 -4.704 9.859 1.00 97.62 100 ALA A CA 1
ATOM 779 C C . ALA A 1 100 ? -11.517 -5.768 8.824 1.00 97.62 100 ALA A C 1
ATOM 781 O O . ALA A 1 100 ? -11.214 -6.904 9.186 1.00 97.62 100 ALA A O 1
ATOM 782 N N . SER A 1 101 ? -11.462 -5.407 7.539 1.00 97.88 101 SER A N 1
ATOM 783 C CA . SER A 1 101 ? -11.039 -6.329 6.479 1.00 97.88 101 SER A CA 1
ATOM 784 C C . SER A 1 101 ? -9.525 -6.578 6.422 1.00 97.88 101 SER A C 1
ATOM 786 O O . SER A 1 101 ? -9.094 -7.438 5.655 1.00 97.88 101 SER A O 1
ATOM 788 N N . HIS A 1 102 ? -8.711 -5.866 7.213 1.00 97.94 102 HIS A N 1
ATOM 789 C CA . HIS A 1 102 ? -7.248 -5.966 7.205 1.00 97.94 102 HIS A CA 1
ATOM 790 C C . HIS A 1 102 ? -6.678 -6.546 8.505 1.00 97.94 102 HIS A C 1
ATOM 792 O O . HIS A 1 102 ? -7.353 -6.640 9.530 1.00 97.94 102 HIS A O 1
ATOM 798 N N . SER A 1 103 ? -5.405 -6.951 8.438 1.00 95.81 103 SER A N 1
ATOM 799 C CA . SER A 1 103 ? -4.649 -7.396 9.605 1.00 95.81 103 SER A CA 1
ATOM 800 C C . SER A 1 103 ? -4.355 -6.238 10.552 1.00 95.81 103 SER A C 1
ATOM 802 O O . SER A 1 103 ? -4.294 -5.074 10.151 1.00 95.81 103 SER A O 1
ATOM 804 N N . ASP A 1 104 ? -4.092 -6.576 11.808 1.00 93.38 104 ASP A N 1
ATOM 805 C CA . ASP A 1 104 ? -3.870 -5.594 12.864 1.00 93.38 104 ASP A CA 1
ATOM 806 C C . ASP A 1 104 ? -2.707 -4.627 12.567 1.00 93.38 104 ASP A C 1
ATOM 808 O O . ASP A 1 104 ? -2.812 -3.425 12.812 1.00 93.38 104 ASP A O 1
ATOM 812 N N . ASN A 1 105 ? -1.644 -5.118 11.920 1.00 93.06 105 ASN A N 1
ATOM 813 C CA . ASN A 1 105 ? -0.491 -4.306 11.510 1.00 93.06 105 ASN A CA 1
ATOM 814 C C . ASN A 1 105 ? -0.840 -3.239 10.456 1.00 93.06 105 ASN A C 1
ATOM 816 O O . ASN A 1 105 ? -0.154 -2.224 10.355 1.00 93.06 105 ASN A O 1
ATOM 820 N N . ALA A 1 106 ? -1.887 -3.461 9.659 1.00 96.38 106 ALA A N 1
ATOM 821 C CA . ALA A 1 106 ? -2.323 -2.533 8.621 1.00 96.38 106 ALA A CA 1
ATOM 822 C C . ALA A 1 106 ? -3.273 -1.449 9.150 1.00 96.38 106 ALA A C 1
ATOM 824 O O . ALA A 1 106 ? -3.339 -0.369 8.563 1.00 96.38 106 ALA A O 1
ATOM 825 N N . ILE A 1 107 ? -3.979 -1.697 10.262 1.00 96.56 107 ILE A N 1
ATOM 826 C CA . ILE A 1 107 ? -4.978 -0.767 10.814 1.00 96.56 107 ILE A CA 1
ATOM 827 C C . ILE A 1 107 ? -4.359 0.608 11.076 1.00 96.56 107 ILE A C 1
ATOM 829 O O . ILE A 1 107 ? -4.901 1.616 10.633 1.00 96.56 107 ILE A O 1
ATOM 833 N N . SER A 1 108 ? -3.204 0.670 11.746 1.00 95.00 108 SER A N 1
ATOM 834 C CA . SER A 1 108 ? -2.558 1.951 12.063 1.00 95.00 108 SER A CA 1
ATOM 835 C C . SER A 1 108 ? -2.155 2.739 10.815 1.00 95.00 108 SER A C 1
ATOM 837 O O . SER A 1 108 ? -2.194 3.966 10.833 1.00 95.00 108 SER A O 1
ATOM 839 N N . PHE A 1 109 ? -1.776 2.056 9.732 1.00 96.62 109 PHE A N 1
ATOM 840 C CA . PHE A 1 109 ? -1.495 2.712 8.457 1.00 96.62 109 PHE A CA 1
ATOM 841 C C . PHE A 1 109 ? -2.783 3.256 7.826 1.00 96.62 109 PHE A C 1
ATOM 843 O O . PHE A 1 109 ? -2.817 4.409 7.408 1.00 96.62 109 PHE A O 1
ATOM 850 N N . LEU A 1 110 ? -3.850 2.455 7.798 1.00 97.62 110 LEU A N 1
ATOM 851 C CA . LEU A 1 110 ? -5.134 2.840 7.208 1.00 97.62 110 LEU A CA 1
ATOM 852 C C . LEU A 1 110 ? -5.802 4.000 7.942 1.00 97.62 110 LEU A C 1
ATOM 854 O O . LEU A 1 110 ? -6.385 4.861 7.301 1.00 97.62 110 LEU A O 1
ATOM 858 N N . ILE A 1 111 ? -5.692 4.043 9.267 1.00 96.62 111 ILE A N 1
ATOM 859 C CA . ILE A 1 111 ? -6.240 5.122 10.094 1.00 96.62 111 ILE A CA 1
ATOM 860 C C . ILE A 1 111 ? -5.523 6.441 9.821 1.00 96.62 111 ILE A C 1
ATOM 862 O O . ILE A 1 111 ? -6.172 7.441 9.528 1.00 96.62 111 ILE A O 1
ATOM 866 N N . LYS A 1 112 ? -4.185 6.422 9.807 1.00 96.44 112 LYS A N 1
ATOM 867 C CA . LYS A 1 112 ? -3.375 7.615 9.515 1.00 96.44 112 LYS A CA 1
ATOM 868 C C . LYS A 1 112 ? -3.595 8.167 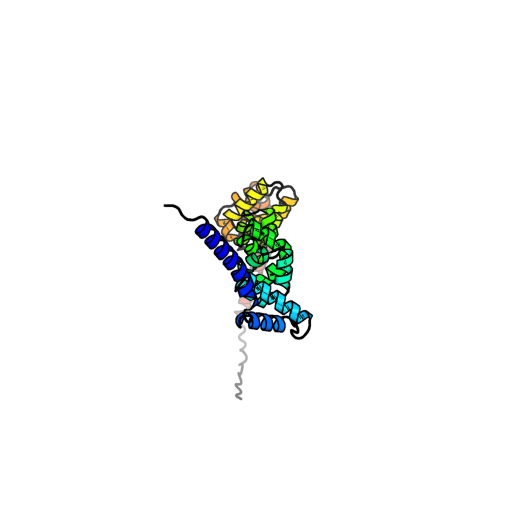8.110 1.00 96.44 112 LYS A C 1
ATOM 870 O O . LYS A 1 112 ? -3.395 9.355 7.896 1.00 96.44 112 LYS A O 1
ATOM 875 N N . ASN A 1 113 ? -3.978 7.309 7.168 1.00 97.00 113 ASN A N 1
ATOM 876 C CA . ASN A 1 113 ? -4.199 7.674 5.772 1.00 97.00 113 ASN A CA 1
ATOM 877 C C . ASN A 1 113 ? -5.665 7.459 5.361 1.00 97.00 113 ASN A C 1
ATOM 879 O O . ASN A 1 113 ? -5.932 7.097 4.218 1.00 97.00 113 ASN A O 1
ATOM 883 N N . ALA A 1 114 ? -6.620 7.625 6.284 1.00 97.12 114 ALA A N 1
ATOM 884 C CA . ALA A 1 114 ? -8.024 7.282 6.041 1.00 97.12 114 ALA A CA 1
ATOM 885 C C . ALA A 1 114 ? -8.634 8.060 4.866 1.00 97.12 114 ALA A C 1
ATOM 887 O O . ALA A 1 114 ? -9.394 7.487 4.085 1.00 97.12 114 ALA A O 1
ATOM 888 N N . ASP A 1 115 ? -8.268 9.336 4.717 1.00 96.81 115 ASP A N 1
ATOM 889 C CA . ASP A 1 115 ? -8.771 10.209 3.652 1.00 96.81 115 ASP A CA 1
ATOM 890 C C . ASP A 1 115 ? -8.376 9.716 2.247 1.00 96.81 115 ASP A C 1
ATOM 892 O O . ASP A 1 115 ? -9.198 9.777 1.332 1.00 96.81 115 ASP A O 1
ATOM 896 N N . ASP A 1 116 ? -7.177 9.145 2.092 1.00 95.94 116 ASP A N 1
ATOM 897 C CA . ASP A 1 116 ? -6.679 8.615 0.814 1.00 95.94 116 ASP A CA 1
ATOM 898 C C . ASP A 1 116 ? -7.021 7.127 0.622 1.00 95.94 116 ASP A C 1
ATOM 900 O O . ASP A 1 116 ? -7.363 6.681 -0.477 1.00 95.94 116 ASP A O 1
ATOM 904 N N . ALA A 1 117 ? -6.988 6.340 1.701 1.00 97.25 117 ALA A N 1
ATOM 905 C CA . ALA A 1 117 ? -7.246 4.904 1.664 1.00 97.25 117 ALA A CA 1
ATOM 906 C C . ALA A 1 117 ? -8.720 4.579 1.389 1.00 97.25 117 ALA A C 1
ATOM 908 O O . ALA A 1 117 ? -9.022 3.629 0.662 1.00 97.25 117 ALA A O 1
ATOM 909 N N . LEU A 1 118 ? -9.654 5.356 1.946 1.00 97.69 118 LEU A N 1
ATOM 910 C CA . LEU A 1 118 ? -11.079 5.047 1.864 1.00 97.69 118 LEU A CA 1
ATOM 911 C C . LEU A 1 118 ? -11.654 5.168 0.440 1.00 97.69 118 LEU A C 1
ATOM 913 O O . LEU A 1 118 ? -12.394 4.265 0.040 1.00 97.69 118 LEU A O 1
ATOM 917 N N . PRO A 1 119 ? -11.328 6.200 -0.367 1.00 97.06 119 PRO A N 1
ATOM 918 C CA . PRO A 1 119 ? -11.703 6.235 -1.780 1.00 97.06 119 PRO A CA 1
ATOM 919 C C . PRO A 1 119 ? -11.180 5.024 -2.560 1.00 97.06 119 PRO A C 1
ATOM 921 O O . PRO A 1 119 ? -11.941 4.399 -3.301 1.00 97.06 119 PRO A O 1
ATOM 924 N N . LEU A 1 120 ? -9.916 4.640 -2.341 1.00 97.25 120 LEU A N 1
ATOM 925 C CA . LEU A 1 120 ? -9.324 3.467 -2.988 1.00 97.25 120 LEU A CA 1
ATOM 926 C C . LEU A 1 120 ? -10.034 2.177 -2.574 1.00 97.25 120 LEU A C 1
ATOM 928 O O . LEU A 1 120 ? -10.295 1.325 -3.421 1.00 97.25 120 LEU A O 1
ATOM 932 N N . TRP A 1 121 ? -10.388 2.038 -1.296 1.00 98.19 121 TRP A N 1
ATOM 933 C CA . TRP A 1 121 ? -11.139 0.887 -0.804 1.00 98.19 121 TRP A CA 1
ATOM 934 C C . TRP A 1 121 ? -12.559 0.832 -1.369 1.00 98.19 121 TRP A C 1
ATOM 936 O O . TRP A 1 121 ? -13.026 -0.233 -1.757 1.00 98.19 121 TRP A O 1
ATOM 946 N N . ARG A 1 122 ? -13.253 1.968 -1.475 1.00 97.69 122 ARG A N 1
ATOM 947 C CA . ARG A 1 122 ? -14.594 2.020 -2.079 1.00 97.69 122 ARG A CA 1
ATOM 948 C C . ARG A 1 122 ? -14.568 1.627 -3.552 1.00 97.69 122 ARG A C 1
ATOM 950 O O . ARG A 1 122 ? -15.467 0.932 -4.013 1.00 97.69 122 ARG A O 1
ATOM 957 N N . GLN A 1 123 ? -13.544 2.067 -4.281 1.00 97.81 123 GLN A N 1
ATOM 958 C CA . GLN A 1 123 ? -13.442 1.834 -5.719 1.00 97.81 123 GLN A CA 1
ATOM 959 C C . GLN A 1 123 ? -12.875 0.450 -6.065 1.00 97.81 123 GLN A C 1
ATOM 961 O O . GLN A 1 123 ? -13.351 -0.193 -6.998 1.00 97.81 123 GLN A O 1
ATOM 966 N N . PHE A 1 124 ? -11.867 -0.018 -5.327 1.00 97.44 124 PHE A N 1
ATOM 967 C CA . PHE A 1 124 ? -11.101 -1.227 -5.656 1.00 97.44 124 PHE A CA 1
ATOM 968 C C . PHE A 1 124 ? -11.124 -2.299 -4.557 1.00 97.44 124 PHE A C 1
ATOM 970 O O . PHE A 1 124 ? -10.472 -3.343 -4.679 1.00 97.44 124 PHE A O 1
ATOM 977 N N . GLY A 1 125 ? -11.868 -2.068 -3.478 1.00 97.38 125 GLY A N 1
ATOM 978 C CA . GLY A 1 125 ? -11.941 -2.958 -2.328 1.00 97.38 125 GLY A CA 1
ATOM 979 C C . GLY A 1 125 ? -10.617 -3.066 -1.578 1.00 97.38 125 GLY A C 1
ATOM 980 O O . GLY A 1 125 ? -9.705 -2.245 -1.701 1.00 97.38 125 GLY A O 1
ATOM 981 N N . LYS A 1 126 ? -10.489 -4.168 -0.837 1.00 97.56 126 LYS A N 1
ATOM 982 C CA . LYS A 1 126 ? -9.290 -4.510 -0.063 1.00 97.56 126 LYS A CA 1
ATOM 983 C C . LYS A 1 126 ? -8.001 -4.494 -0.902 1.00 97.56 126 LYS A C 1
ATOM 985 O O . LYS A 1 126 ? -6.957 -4.087 -0.411 1.00 97.56 126 LYS A O 1
ATOM 990 N N . LYS A 1 127 ? -8.072 -4.879 -2.183 1.00 97.94 127 LYS A N 1
ATOM 991 C CA . LYS A 1 127 ? -6.900 -4.939 -3.075 1.00 97.94 127 LYS A CA 1
ATOM 992 C C . LYS A 1 127 ? -6.256 -3.568 -3.299 1.00 97.94 127 LYS A C 1
ATOM 994 O O . LYS A 1 127 ? -5.035 -3.483 -3.399 1.00 97.94 127 LYS A O 1
ATOM 999 N N . GLY A 1 128 ? -7.062 -2.505 -3.378 1.00 97.44 128 GLY A N 1
ATOM 1000 C CA . GLY A 1 128 ? -6.552 -1.143 -3.549 1.00 97.44 128 GLY A CA 1
ATOM 1001 C C . GLY A 1 128 ? -5.745 -0.686 -2.335 1.00 97.44 128 GLY A C 1
ATOM 1002 O O . GLY A 1 128 ? -4.616 -0.213 -2.466 1.00 97.44 128 GLY A O 1
ATOM 1003 N N . THR A 1 129 ? -6.286 -0.909 -1.139 1.00 97.94 129 THR A N 1
ATOM 1004 C CA . THR A 1 129 ? -5.614 -0.565 0.119 1.00 97.94 129 THR A CA 1
ATOM 1005 C C . THR A 1 129 ? -4.435 -1.478 0.438 1.00 97.94 129 THR A C 1
ATOM 1007 O O . THR A 1 129 ? -3.440 -1.000 0.969 1.00 97.94 129 THR A O 1
ATOM 1010 N N . GLU A 1 130 ? -4.478 -2.762 0.070 1.00 98.06 130 GLU A N 1
ATOM 1011 C CA . GLU A 1 130 ? -3.337 -3.680 0.211 1.00 98.06 130 GLU A CA 1
ATOM 1012 C C . GLU A 1 130 ? -2.113 -3.184 -0.563 1.00 98.06 130 GLU A C 1
ATOM 1014 O O . GLU A 1 130 ? -1.003 -3.193 -0.034 1.00 98.06 130 GLU A O 1
ATOM 1019 N N . VAL A 1 131 ? -2.308 -2.689 -1.786 1.00 97.81 131 VAL A N 1
ATOM 1020 C CA . VAL A 1 131 ? -1.227 -2.106 -2.588 1.00 97.81 131 VAL A CA 1
ATOM 1021 C C . VAL A 1 131 ? -0.690 -0.816 -1.965 1.00 97.81 131 VAL A C 1
ATOM 1023 O O . VAL A 1 131 ? 0.523 -0.609 -1.946 1.00 97.81 131 VAL A O 1
ATOM 1026 N N . MET A 1 132 ? -1.566 0.023 -1.408 1.00 97.00 132 MET A N 1
ATOM 1027 C CA . MET A 1 132 ? -1.170 1.234 -0.683 1.00 97.00 132 MET A CA 1
ATOM 1028 C C . MET A 1 132 ? -0.348 0.911 0.577 1.00 97.00 132 MET A C 1
ATOM 1030 O O . MET A 1 132 ? 0.657 1.568 0.832 1.00 97.00 132 MET A O 1
ATOM 1034 N N . ILE A 1 133 ? -0.730 -0.131 1.326 1.00 97.62 133 ILE A N 1
ATOM 1035 C CA . ILE A 1 133 ? 0.012 -0.624 2.498 1.00 97.62 133 ILE A CA 1
ATOM 1036 C C . ILE A 1 133 ? 1.361 -1.219 2.075 1.00 97.62 133 ILE A C 1
ATOM 1038 O O . ILE A 1 133 ? 2.381 -0.953 2.708 1.00 97.62 133 ILE A O 1
ATOM 1042 N N . LYS A 1 134 ? 1.377 -2.028 1.007 1.00 97.56 134 LYS A N 1
ATOM 1043 C CA . LYS A 1 134 ? 2.586 -2.689 0.493 1.00 97.56 134 LYS A CA 1
ATOM 1044 C C . LYS A 1 134 ? 3.608 -1.674 -0.023 1.00 97.56 134 LYS A C 1
ATOM 1046 O O . LYS A 1 134 ? 4.809 -1.855 0.172 1.00 97.56 134 LYS A O 1
ATOM 1051 N N . HIS A 1 135 ? 3.136 -0.609 -0.667 1.00 97.38 135 HIS A N 1
ATOM 1052 C CA . HIS A 1 135 ? 3.969 0.437 -1.246 1.00 97.38 135 HIS A CA 1
ATOM 1053 C C . HIS A 1 135 ? 3.488 1.830 -0.802 1.00 97.38 135 HIS A C 1
ATOM 1055 O O . HIS A 1 135 ? 2.838 2.522 -1.592 1.00 97.38 135 HIS A O 1
ATOM 1061 N N . PRO A 1 136 ? 3.811 2.275 0.429 1.00 95.44 136 PRO A N 1
ATOM 1062 C CA . PRO A 1 136 ? 3.380 3.576 0.942 1.00 95.44 136 PRO A CA 1
ATOM 1063 C C . PRO A 1 136 ? 3.714 4.728 -0.016 1.00 95.44 136 PRO A C 1
ATOM 1065 O O . PRO A 1 136 ? 4.850 4.855 -0.473 1.00 95.44 136 PRO A O 1
ATOM 1068 N N . GLY A 1 137 ? 2.708 5.535 -0.364 1.00 94.06 137 GLY A N 1
ATOM 1069 C CA . GLY A 1 137 ? 2.801 6.653 -1.317 1.00 94.06 137 GLY A CA 1
ATOM 1070 C C . GLY A 1 137 ? 2.874 6.257 -2.802 1.00 94.06 137 GLY A C 1
ATOM 1071 O O . GLY A 1 137 ? 2.369 6.980 -3.656 1.00 94.06 137 GLY A O 1
ATOM 1072 N N . LEU A 1 138 ? 3.447 5.097 -3.137 1.00 97.56 138 LEU A N 1
ATOM 1073 C CA . LEU A 1 138 ? 3.579 4.640 -4.528 1.00 97.56 138 LEU A CA 1
ATOM 1074 C C . LEU A 1 138 ? 2.362 3.849 -5.012 1.00 97.56 138 LEU A C 1
ATOM 1076 O O . LEU A 1 138 ? 1.976 3.970 -6.170 1.00 97.56 138 LEU A O 1
ATOM 1080 N N . GLY A 1 139 ? 1.761 3.033 -4.144 1.00 97.00 139 GLY A N 1
ATOM 1081 C CA . GLY A 1 139 ? 0.623 2.187 -4.493 1.00 97.00 139 GLY A CA 1
ATOM 1082 C C . GLY A 1 139 ? -0.594 3.008 -4.909 1.00 97.00 139 GLY A C 1
ATOM 1083 O O . GLY A 1 139 ? -1.206 2.740 -5.938 1.00 97.00 139 GLY A O 1
ATOM 1084 N N . GLU A 1 140 ? -0.887 4.070 -4.161 1.00 96.56 140 GLU A N 1
ATOM 1085 C CA . GLU A 1 140 ? -1.920 5.042 -4.517 1.00 96.56 140 GLU A CA 1
ATOM 1086 C C . GLU A 1 140 ? -1.617 5.736 -5.849 1.00 96.56 140 GLU A C 1
ATOM 1088 O O . GLU A 1 140 ? -2.499 5.829 -6.699 1.00 96.56 140 GLU A O 1
ATOM 1093 N N . HIS A 1 141 ? -0.376 6.185 -6.063 1.00 96.88 141 HIS A N 1
ATOM 1094 C CA . HIS A 1 141 ? 0.020 6.822 -7.319 1.00 96.88 141 HIS A CA 1
ATOM 1095 C C . HIS A 1 141 ? -0.146 5.856 -8.500 1.00 96.88 141 HIS A C 1
ATOM 1097 O O . HIS A 1 141 ? -0.703 6.232 -9.525 1.00 96.88 141 HIS A O 1
ATOM 1103 N N . ALA A 1 142 ? 0.228 4.586 -8.338 1.00 97.62 142 ALA A N 1
ATOM 1104 C CA . ALA A 1 142 ? 0.008 3.569 -9.360 1.00 97.62 142 ALA A CA 1
ATOM 1105 C C . ALA A 1 142 ? -1.476 3.377 -9.684 1.00 97.62 142 ALA A C 1
ATOM 1107 O O . ALA A 1 142 ? -1.833 3.274 -10.855 1.00 97.62 142 ALA A O 1
ATOM 1108 N N . ILE A 1 143 ? -2.347 3.373 -8.673 1.00 97.25 143 ILE A N 1
ATOM 1109 C CA . ILE A 1 143 ? -3.794 3.259 -8.880 1.00 97.25 143 ILE A CA 1
ATOM 1110 C C . ILE A 1 143 ? -4.371 4.526 -9.525 1.00 97.25 143 ILE A C 1
ATOM 1112 O O . ILE A 1 143 ? -5.227 4.424 -10.398 1.00 97.25 143 ILE A O 1
ATOM 1116 N N . LYS A 1 144 ? -3.902 5.720 -9.156 1.00 94.88 144 LYS A N 1
ATOM 1117 C CA . LYS A 1 144 ? -4.322 6.978 -9.798 1.00 94.88 144 LYS A CA 1
ATOM 1118 C C . LYS A 1 144 ? -3.898 7.038 -11.267 1.00 94.88 144 LYS A C 1
ATOM 1120 O O . LYS A 1 144 ? -4.669 7.496 -12.103 1.00 94.88 144 LYS A O 1
ATOM 1125 N N . GLU A 1 145 ? -2.703 6.543 -11.573 1.00 94.31 145 GLU A N 1
ATOM 1126 C CA . GLU A 1 145 ? -2.109 6.605 -12.910 1.00 94.31 145 GLU A CA 1
ATOM 1127 C C . GLU A 1 145 ? -2.670 5.537 -13.866 1.00 94.31 145 GLU A C 1
ATOM 1129 O O . GLU A 1 145 ? -2.930 5.811 -15.038 1.00 94.31 145 GLU A O 1
ATOM 1134 N N . PHE A 1 146 ? -2.886 4.316 -13.364 1.00 94.69 146 PHE A N 1
ATOM 1135 C CA . PHE A 1 146 ? -3.249 3.146 -14.175 1.00 94.69 146 PHE A CA 1
ATOM 1136 C C . PHE A 1 146 ? -4.581 2.488 -13.766 1.00 94.69 146 PHE A C 1
ATOM 1138 O O . PHE A 1 146 ? -4.976 1.467 -14.324 1.00 94.69 146 PHE A O 1
ATOM 1145 N N . GLY A 1 147 ? -5.300 3.011 -12.774 1.00 95.38 147 GLY A N 1
ATOM 1146 C CA . GLY A 1 147 ? -6.531 2.396 -12.269 1.00 95.38 147 GLY A CA 1
ATOM 1147 C C . GLY A 1 147 ? -6.295 0.998 -11.686 1.00 95.38 147 GLY A C 1
ATOM 1148 O O . GLY A 1 147 ? -5.338 0.751 -10.949 1.00 95.38 147 GLY A O 1
ATOM 1149 N N . SER A 1 148 ? -7.158 0.043 -12.045 1.00 96.25 148 SER A N 1
ATOM 1150 C CA . SER A 1 148 ? -7.036 -1.358 -11.614 1.00 96.25 148 SER A CA 1
ATOM 1151 C C . SER A 1 148 ? -5.775 -2.050 -12.143 1.00 96.25 148 SER A C 1
ATOM 1153 O O . SER A 1 148 ? -5.262 -2.972 -11.506 1.00 96.25 148 SER A O 1
ATOM 1155 N N . GLU A 1 149 ? -5.247 -1.611 -13.287 1.00 96.00 149 GLU A N 1
ATOM 1156 C CA . GLU A 1 149 ? -3.975 -2.108 -13.826 1.00 96.00 149 GLU A CA 1
ATOM 1157 C C . GLU A 1 149 ? -2.814 -1.729 -12.897 1.00 96.00 149 GLU A C 1
ATOM 1159 O O . GLU A 1 149 ? -1.921 -2.542 -12.661 1.00 96.00 149 GLU A O 1
ATOM 1164 N N . GLY A 1 150 ? -2.892 -0.562 -12.249 1.00 97.06 150 GLY A N 1
ATOM 1165 C CA . GLY A 1 150 ? -1.927 -0.106 -11.247 1.00 97.06 150 GLY A CA 1
ATOM 1166 C C . GLY A 1 150 ? -1.817 -1.030 -10.036 1.00 97.06 150 GLY A C 1
ATOM 1167 O O . GLY A 1 150 ? -0.717 -1.261 -9.534 1.00 97.06 150 GLY A O 1
ATOM 1168 N N . ILE A 1 151 ? -2.930 -1.643 -9.617 1.00 98.12 151 ILE A N 1
ATOM 1169 C CA . ILE A 1 151 ? -2.942 -2.666 -8.556 1.00 98.12 151 ILE A CA 1
ATOM 1170 C C . ILE A 1 151 ? -2.133 -3.887 -8.996 1.00 98.12 151 ILE A C 1
ATOM 1172 O O . ILE A 1 151 ? -1.337 -4.433 -8.231 1.00 98.12 151 ILE A O 1
ATOM 1176 N N . THR A 1 152 ? -2.328 -4.317 -10.242 1.00 97.56 152 THR A N 1
ATOM 1177 C CA . THR A 1 152 ? -1.617 -5.468 -10.811 1.00 97.56 152 THR A CA 1
ATOM 1178 C C . THR A 1 152 ? -0.123 -5.171 -10.940 1.00 97.56 152 THR A C 1
ATOM 1180 O O . THR A 1 152 ? 0.702 -5.998 -10.549 1.00 97.56 152 THR A O 1
ATOM 1183 N N . LEU A 1 153 ? 0.221 -3.965 -11.404 1.00 96.81 153 LEU A N 1
ATOM 1184 C CA . LEU A 1 153 ? 1.599 -3.490 -11.506 1.00 96.81 153 LEU A CA 1
ATOM 1185 C C . LEU A 1 153 ? 2.297 -3.519 -10.145 1.00 96.81 153 LEU A C 1
ATOM 1187 O O . LEU A 1 153 ? 3.342 -4.146 -9.986 1.00 96.81 153 LEU A O 1
ATOM 1191 N N . ALA A 1 154 ? 1.696 -2.872 -9.147 1.00 97.69 154 ALA A N 1
ATOM 1192 C CA . ALA A 1 154 ? 2.276 -2.749 -7.819 1.00 97.69 154 ALA A CA 1
ATOM 1193 C C . ALA A 1 154 ? 2.384 -4.102 -7.103 1.00 97.69 154 ALA A C 1
ATOM 1195 O O . ALA A 1 154 ? 3.349 -4.368 -6.393 1.00 97.69 154 ALA A O 1
ATOM 1196 N N . ASN A 1 155 ? 1.443 -5.021 -7.324 1.00 97.19 155 ASN A N 1
ATOM 1197 C CA . ASN A 1 155 ? 1.563 -6.358 -6.752 1.00 97.19 155 ASN A CA 1
ATOM 1198 C C . ASN A 1 155 ? 2.747 -7.145 -7.317 1.00 97.19 155 ASN A C 1
ATOM 1200 O O . ASN A 1 155 ? 3.352 -7.919 -6.574 1.00 97.19 155 ASN A O 1
ATOM 1204 N N . ARG A 1 156 ? 3.106 -6.915 -8.581 1.00 96.56 156 ARG A N 1
ATOM 1205 C CA . ARG A 1 156 ? 4.204 -7.613 -9.250 1.00 96.56 156 ARG A CA 1
ATOM 1206 C C . ARG A 1 156 ? 5.578 -7.006 -8.981 1.00 96.56 156 ARG A C 1
ATOM 1208 O O . ARG A 1 156 ? 6.552 -7.746 -8.898 1.00 96.56 156 ARG A O 1
ATOM 1215 N N . LEU A 1 157 ? 5.662 -5.684 -8.894 1.00 96.56 157 LEU A N 1
ATOM 1216 C CA . LEU A 1 157 ? 6.935 -4.975 -8.826 1.00 96.56 157 LEU A CA 1
ATOM 1217 C C . LEU A 1 157 ? 7.432 -4.782 -7.386 1.00 96.56 157 LEU A C 1
ATOM 1219 O O . LEU A 1 157 ? 6.663 -4.763 -6.421 1.00 96.56 157 LEU A O 1
ATOM 1223 N N . SER A 1 158 ? 8.748 -4.602 -7.252 1.00 97.00 158 SER A N 1
ATOM 1224 C CA . SER A 1 158 ? 9.354 -4.040 -6.040 1.00 97.00 158 SER A CA 1
ATOM 1225 C C . SER A 1 158 ? 9.001 -2.549 -5.909 1.00 97.00 158 SER A C 1
ATOM 1227 O O . SER A 1 158 ? 8.640 -1.909 -6.896 1.00 97.00 158 SER A O 1
ATOM 1229 N N . SER A 1 159 ? 9.136 -1.954 -4.717 1.00 97.25 159 SER A N 1
ATOM 1230 C CA . SER A 1 159 ? 8.915 -0.504 -4.545 1.00 97.25 159 SER A CA 1
ATOM 1231 C C . SER A 1 159 ? 9.843 0.340 -5.426 1.00 97.25 159 SER A C 1
ATOM 1233 O O . SER A 1 159 ? 9.427 1.371 -5.949 1.00 97.25 159 SER A O 1
ATOM 1235 N N . GLU A 1 160 ? 11.090 -0.100 -5.620 1.00 97.19 160 GLU A N 1
ATOM 1236 C CA . GLU A 1 160 ? 12.055 0.598 -6.472 1.00 97.19 160 GLU A CA 1
ATOM 1237 C C . GLU A 1 160 ? 11.629 0.538 -7.944 1.00 97.19 160 GLU A C 1
ATOM 1239 O O . GLU A 1 160 ? 11.541 1.575 -8.607 1.00 97.19 160 GLU A O 1
ATOM 1244 N N . SER A 1 161 ? 11.311 -0.660 -8.437 1.00 97.38 161 SER A N 1
ATOM 1245 C CA . SER A 1 161 ? 10.843 -0.874 -9.809 1.00 97.38 161 SER A CA 1
ATOM 1246 C C . SER A 1 161 ? 9.533 -0.140 -10.080 1.00 97.38 161 SER A C 1
ATOM 1248 O O . SER A 1 161 ? 9.391 0.494 -11.123 1.00 97.38 161 SER A O 1
ATOM 1250 N N . LEU A 1 162 ? 8.593 -0.169 -9.129 1.00 98.06 162 LEU A N 1
ATOM 1251 C CA . LEU A 1 162 ? 7.323 0.547 -9.221 1.00 98.06 162 LEU A CA 1
ATOM 1252 C C . LEU A 1 162 ? 7.549 2.057 -9.321 1.00 98.06 162 LEU A C 1
ATOM 1254 O O . LEU A 1 162 ? 6.980 2.702 -10.196 1.00 98.06 162 LEU A O 1
ATOM 1258 N N . ASN A 1 163 ? 8.426 2.621 -8.487 1.00 98.00 163 ASN A N 1
ATOM 1259 C CA . ASN A 1 163 ? 8.772 4.038 -8.566 1.00 98.00 163 ASN A CA 1
ATOM 1260 C C . ASN A 1 163 ? 9.398 4.401 -9.924 1.00 98.00 163 ASN A C 1
ATOM 1262 O O . ASN A 1 163 ? 9.002 5.386 -10.547 1.00 98.00 163 ASN A O 1
ATOM 1266 N N . LYS A 1 164 ? 10.336 3.585 -10.430 1.00 97.50 164 LYS A N 1
ATOM 1267 C CA . LYS A 1 164 ? 10.921 3.782 -11.769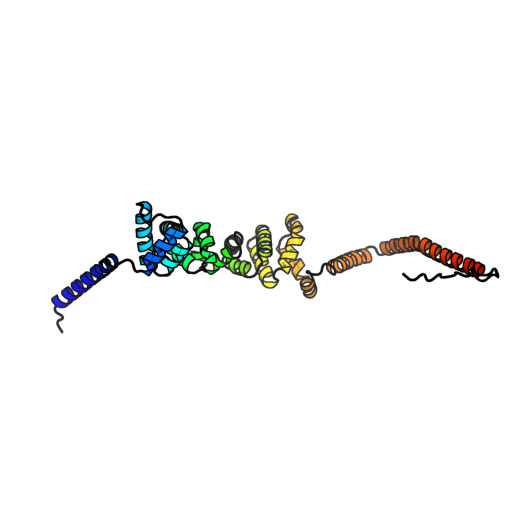 1.00 97.50 164 LYS A CA 1
ATOM 1268 C C . LYS A 1 164 ? 9.850 3.722 -12.858 1.00 97.50 164 LYS A C 1
ATOM 1270 O O . LYS A 1 164 ? 9.839 4.587 -13.730 1.00 97.50 164 LYS A O 1
ATOM 1275 N N . ALA A 1 165 ? 8.940 2.751 -12.794 1.00 96.94 165 ALA A N 1
ATOM 1276 C CA . ALA A 1 165 ? 7.835 2.614 -13.737 1.00 96.94 165 ALA A CA 1
ATOM 1277 C C . ALA A 1 165 ? 6.915 3.845 -13.721 1.00 96.94 165 ALA A C 1
ATOM 1279 O O . ALA A 1 165 ? 6.595 4.367 -14.786 1.00 96.94 165 ALA A O 1
ATOM 1280 N N . LEU A 1 166 ? 6.567 4.366 -12.539 1.00 97.00 166 LEU A N 1
ATOM 1281 C CA . LEU A 1 166 ? 5.753 5.579 -12.405 1.00 97.00 166 LEU A CA 1
ATOM 1282 C C . LEU A 1 166 ? 6.457 6.805 -12.996 1.00 97.00 166 LEU A C 1
ATOM 1284 O O . LEU A 1 166 ? 5.861 7.546 -13.776 1.00 97.00 166 LEU A O 1
ATOM 1288 N N . VAL A 1 167 ? 7.751 6.982 -12.723 1.00 95.81 167 VAL A N 1
ATOM 1289 C CA . VAL A 1 167 ? 8.544 8.077 -13.308 1.00 95.81 167 VAL A CA 1
ATOM 1290 C C . VAL A 1 167 ? 8.694 7.938 -14.827 1.00 95.81 167 VAL A C 1
ATOM 1292 O O . VAL A 1 167 ? 8.740 8.938 -15.536 1.00 95.81 167 VAL A O 1
ATOM 1295 N N . LEU A 1 168 ? 8.801 6.719 -15.355 1.00 94.75 168 LEU A N 1
ATOM 1296 C CA . LEU A 1 168 ? 8.813 6.495 -16.803 1.00 94.75 168 LEU A CA 1
ATOM 1297 C C . LEU A 1 168 ? 7.439 6.790 -17.416 1.00 94.75 168 LEU A C 1
ATOM 1299 O O . LEU A 1 168 ? 7.368 7.388 -18.485 1.00 94.75 168 LEU A O 1
ATOM 1303 N N . SER A 1 169 ? 6.358 6.432 -16.721 1.00 94.75 169 SER A N 1
ATOM 1304 C CA . SER A 1 169 ? 4.991 6.679 -17.179 1.00 94.75 169 SER A CA 1
ATOM 1305 C C . SER A 1 169 ? 4.635 8.162 -17.222 1.00 94.75 169 SER A C 1
ATOM 1307 O O . SER A 1 169 ? 4.024 8.604 -18.190 1.00 94.75 169 SER A O 1
ATOM 1309 N N . SER A 1 170 ? 5.111 8.963 -16.263 1.00 93.69 170 SER A N 1
ATOM 1310 C CA . SER A 1 170 ? 4.899 10.414 -16.269 1.00 93.69 170 SER A CA 1
ATOM 1311 C C . SER A 1 170 ? 5.648 11.129 -17.398 1.00 93.69 170 SER A C 1
ATOM 1313 O O . SER A 1 170 ? 5.318 12.265 -17.731 1.00 93.69 170 SER A O 1
ATOM 1315 N N . LYS A 1 171 ? 6.633 10.462 -18.013 1.00 92.12 171 LYS A N 1
ATOM 1316 C CA . LYS A 1 171 ? 7.361 10.943 -19.195 1.00 92.12 171 LYS A CA 1
ATOM 1317 C C . LYS A 1 171 ? 6.787 10.449 -20.522 1.00 92.12 171 LYS A C 1
ATOM 1319 O O . LYS A 1 171 ? 7.263 10.878 -21.569 1.00 92.12 171 LYS A O 1
ATOM 1324 N N . ALA A 1 172 ? 5.824 9.532 -20.499 1.00 89.75 172 ALA A N 1
ATOM 1325 C CA . ALA A 1 172 ? 5.165 9.070 -21.711 1.00 89.75 172 ALA A CA 1
ATOM 1326 C C . ALA A 1 172 ? 4.312 10.203 -22.305 1.00 89.75 172 ALA A C 1
ATOM 1328 O O . ALA A 1 172 ? 3.596 10.897 -21.582 1.00 89.75 172 ALA A O 1
ATOM 1329 N N . ALA A 1 173 ? 4.371 10.379 -23.624 1.00 88.38 173 ALA A N 1
ATOM 1330 C CA . ALA A 1 173 ? 3.745 11.511 -24.306 1.00 88.38 173 ALA A CA 1
ATOM 1331 C C . ALA A 1 173 ? 2.218 11.381 -24.419 1.00 88.38 173 ALA A C 1
ATOM 1333 O O . ALA A 1 173 ? 1.519 12.363 -24.659 1.00 88.38 173 ALA A O 1
ATOM 1334 N N . SER A 1 174 ? 1.681 10.166 -24.272 1.00 90.12 174 SER A N 1
ATOM 1335 C CA . SER A 1 174 ? 0.250 9.897 -24.405 1.00 90.12 174 SER A CA 1
ATOM 1336 C C . SER A 1 174 ? -0.206 8.726 -23.537 1.00 90.12 174 SER A C 1
ATOM 1338 O O . SER A 1 174 ? 0.592 7.888 -23.113 1.00 90.12 174 SER A O 1
ATOM 1340 N N . GLN A 1 175 ? -1.522 8.615 -23.330 1.00 89.81 175 GLN A N 1
ATOM 1341 C CA . GLN A 1 175 ? -2.109 7.466 -22.636 1.00 89.81 175 GLN A CA 1
ATOM 1342 C C . GLN A 1 175 ? -1.859 6.143 -23.379 1.00 89.81 175 GLN A C 1
ATOM 1344 O O . GLN A 1 175 ? -1.715 5.101 -22.743 1.00 89.81 175 GLN A O 1
ATOM 1349 N N . ALA A 1 176 ? -1.771 6.176 -24.713 1.00 89.94 176 ALA A N 1
ATOM 1350 C CA . ALA A 1 176 ? -1.426 5.002 -25.510 1.00 89.94 176 ALA A CA 1
ATOM 1351 C C . ALA A 1 176 ? 0.005 4.527 -25.208 1.00 89.94 176 ALA A C 1
ATOM 1353 O O . ALA A 1 176 ? 0.221 3.336 -25.008 1.00 89.94 176 ALA A O 1
ATOM 1354 N N . GLU A 1 177 ? 0.964 5.449 -25.079 1.00 90.06 177 GLU A N 1
ATOM 1355 C CA . GLU A 1 177 ? 2.335 5.100 -24.686 1.00 90.06 177 GLU A CA 1
ATOM 1356 C C . GLU A 1 177 ? 2.413 4.542 -23.263 1.00 90.06 177 GLU A C 1
ATOM 1358 O O . GLU A 1 177 ? 3.141 3.576 -23.035 1.00 90.06 177 GLU A O 1
ATOM 1363 N N . LYS A 1 178 ? 1.642 5.094 -22.314 1.00 92.44 178 LYS A N 1
ATOM 1364 C CA . LYS A 1 178 ? 1.556 4.554 -20.946 1.00 92.44 178 LYS A CA 1
ATOM 1365 C C . LYS A 1 178 ? 1.041 3.115 -20.934 1.00 92.44 178 LYS A C 1
ATOM 1367 O O . LYS A 1 178 ? 1.596 2.289 -20.214 1.00 92.44 178 LYS A O 1
ATOM 1372 N N . ARG A 1 179 ? 0.032 2.803 -21.757 1.00 92.44 179 ARG A N 1
ATOM 1373 C CA . ARG A 1 179 ? -0.487 1.435 -21.922 1.00 92.44 179 ARG A CA 1
ATOM 1374 C C . ARG A 1 179 ? 0.561 0.498 -22.513 1.00 92.44 179 ARG A C 1
ATOM 1376 O O . ARG A 1 179 ? 0.827 -0.543 -21.929 1.00 92.44 179 ARG A O 1
ATOM 1383 N N . THR A 1 180 ? 1.241 0.897 -23.589 1.00 91.50 180 THR A N 1
ATOM 1384 C CA . THR A 1 180 ? 2.316 0.081 -24.181 1.00 91.50 180 THR A CA 1
ATOM 1385 C C . THR A 1 180 ? 3.472 -0.151 -23.201 1.00 91.50 180 THR A C 1
ATOM 1387 O O . THR A 1 180 ? 4.033 -1.249 -23.141 1.00 91.50 180 THR A O 1
ATOM 1390 N N . LEU A 1 181 ? 3.824 0.864 -22.404 1.00 92.69 181 LEU A N 1
ATOM 1391 C CA . LEU A 1 181 ? 4.802 0.739 -21.325 1.00 92.69 181 LEU A CA 1
ATOM 1392 C C . LEU A 1 181 ? 4.340 -0.283 -20.282 1.00 92.69 181 LEU A C 1
ATOM 1394 O O . LEU A 1 181 ? 5.090 -1.209 -19.977 1.00 92.69 181 LEU A O 1
ATOM 1398 N N . PHE A 1 182 ? 3.113 -0.143 -19.778 1.00 94.75 182 PHE A N 1
ATOM 1399 C CA . PHE A 1 182 ? 2.520 -1.076 -18.823 1.00 94.75 182 PHE A CA 1
ATOM 1400 C C . PHE A 1 182 ? 2.520 -2.512 -19.363 1.00 94.75 182 PHE A C 1
ATOM 1402 O O . PHE A 1 182 ? 3.077 -3.399 -18.717 1.00 94.75 182 PHE A O 1
ATOM 1409 N N . ASP A 1 183 ? 1.998 -2.740 -20.570 1.00 94.00 183 ASP A N 1
ATOM 1410 C CA . ASP A 1 183 ? 1.929 -4.065 -21.196 1.00 94.00 183 ASP A CA 1
ATOM 1411 C C . ASP A 1 183 ? 3.312 -4.693 -21.353 1.00 94.00 183 ASP A C 1
ATOM 1413 O O . ASP A 1 183 ? 3.494 -5.901 -21.186 1.00 94.00 183 ASP A O 1
ATOM 1417 N N . THR A 1 184 ? 4.325 -3.888 -21.666 1.00 93.00 184 THR A N 1
ATOM 1418 C CA . THR A 1 184 ? 5.685 -4.404 -21.825 1.00 93.00 184 THR A CA 1
ATOM 1419 C C . THR A 1 184 ? 6.327 -4.725 -20.480 1.00 93.00 184 THR A C 1
ATOM 1421 O O . THR A 1 184 ? 6.953 -5.777 -20.354 1.00 93.00 184 THR A O 1
ATOM 1424 N N . ILE A 1 185 ? 6.100 -3.906 -19.448 1.00 94.88 185 ILE A N 1
ATOM 1425 C CA . ILE A 1 185 ? 6.504 -4.217 -18.067 1.00 94.88 185 ILE A CA 1
ATOM 1426 C C . ILE A 1 185 ? 5.809 -5.493 -17.580 1.00 94.88 185 ILE A C 1
ATOM 1428 O O . ILE A 1 185 ? 6.444 -6.375 -17.006 1.00 94.88 185 ILE A O 1
ATOM 1432 N N . MET A 1 186 ? 4.522 -5.660 -17.869 1.00 94.12 186 MET A N 1
ATOM 1433 C CA . MET A 1 186 ? 3.782 -6.872 -17.530 1.00 94.12 186 MET A CA 1
ATOM 1434 C C . MET A 1 186 ? 4.245 -8.096 -18.333 1.00 94.12 186 MET A C 1
ATOM 1436 O O . MET A 1 186 ? 4.162 -9.222 -17.849 1.00 94.12 186 MET A O 1
ATOM 1440 N N . ARG A 1 187 ? 4.790 -7.943 -19.537 1.00 93.06 187 ARG A N 1
ATOM 1441 C CA . ARG A 1 187 ? 5.353 -9.086 -20.275 1.00 93.06 187 ARG A CA 1
ATOM 1442 C C . ARG A 1 187 ? 6.779 -9.424 -19.836 1.00 93.06 187 ARG A C 1
ATOM 1444 O O . ARG A 1 187 ? 7.118 -10.599 -19.749 1.00 93.06 187 ARG A O 1
ATOM 1451 N N . ARG A 1 188 ? 7.607 -8.417 -19.548 1.00 90.56 188 ARG A N 1
ATOM 1452 C CA . ARG A 1 188 ? 9.072 -8.561 -19.425 1.00 90.56 188 ARG A CA 1
ATOM 1453 C C . ARG A 1 188 ? 9.624 -8.313 -18.018 1.00 90.56 188 ARG A C 1
ATOM 1455 O O . ARG A 1 188 ? 10.762 -8.672 -17.757 1.00 90.56 188 ARG A O 1
ATOM 1462 N N . GLY A 1 189 ? 8.831 -7.765 -17.102 1.00 92.06 189 GLY A N 1
ATOM 1463 C CA . GLY A 1 189 ? 9.223 -7.529 -15.712 1.00 92.06 189 GLY A CA 1
ATOM 1464 C C . GLY A 1 189 ? 10.228 -6.389 -15.539 1.00 92.06 189 GLY A C 1
ATOM 1465 O O . GLY A 1 189 ? 10.167 -5.377 -16.233 1.00 92.06 189 GLY A O 1
ATOM 1466 N N . ASP A 1 190 ? 11.144 -6.552 -14.586 1.00 92.69 190 ASP A N 1
ATOM 1467 C CA . ASP A 1 190 ? 12.088 -5.504 -14.185 1.00 92.69 190 ASP A CA 1
ATOM 1468 C C . ASP A 1 190 ? 13.139 -5.183 -15.263 1.00 92.69 190 ASP A C 1
ATOM 1470 O O . ASP A 1 190 ? 13.599 -4.046 -15.342 1.00 92.69 190 ASP A O 1
ATOM 1474 N N . ASP A 1 191 ? 13.468 -6.127 -16.151 1.00 91.38 191 ASP A N 1
ATOM 1475 C CA . ASP A 1 191 ? 14.501 -5.941 -17.183 1.00 91.38 191 ASP A CA 1
ATOM 1476 C C . ASP A 1 191 ? 14.191 -4.767 -18.119 1.00 91.38 191 ASP A C 1
ATOM 1478 O O . ASP A 1 191 ? 15.075 -3.969 -18.450 1.00 91.38 191 ASP A O 1
ATOM 1482 N N . VAL A 1 192 ? 12.924 -4.626 -18.530 1.00 94.12 192 VAL A N 1
ATOM 1483 C CA . VAL A 1 192 ? 12.517 -3.499 -19.379 1.00 94.12 192 VAL A CA 1
ATOM 1484 C C . VAL A 1 192 ? 12.529 -2.189 -18.594 1.00 94.12 192 VAL A C 1
ATOM 1486 O O . VAL A 1 192 ? 12.935 -1.163 -19.135 1.00 94.12 192 VAL A O 1
ATOM 1489 N N . ILE A 1 193 ? 12.164 -2.213 -17.307 1.00 95.44 193 ILE A N 1
ATOM 1490 C CA . ILE A 1 193 ? 12.223 -1.028 -16.442 1.00 95.44 193 ILE A CA 1
ATOM 1491 C C . ILE A 1 193 ? 13.674 -0.557 -16.321 1.00 95.44 193 ILE A C 1
ATOM 1493 O O . ILE A 1 193 ? 13.949 0.625 -16.524 1.00 95.44 193 ILE A O 1
ATOM 1497 N N . GLU A 1 194 ? 14.613 -1.466 -16.057 1.00 95.56 194 GLU A N 1
ATOM 1498 C CA . GLU A 1 194 ? 16.038 -1.150 -15.947 1.00 95.56 194 GLU A CA 1
ATOM 1499 C C . GLU A 1 194 ? 16.623 -0.642 -17.265 1.00 95.56 194 GLU A C 1
ATOM 1501 O O . GLU A 1 194 ? 17.381 0.334 -17.279 1.00 95.56 194 GLU A O 1
ATOM 1506 N N . PHE A 1 195 ? 16.258 -1.264 -18.388 1.00 94.31 195 PHE A N 1
ATOM 1507 C CA . PHE A 1 195 ? 16.674 -0.797 -19.706 1.00 94.31 195 PHE A CA 1
ATOM 1508 C C . PHE A 1 195 ? 16.189 0.632 -19.977 1.00 94.31 195 PHE A C 1
ATOM 1510 O O . PHE A 1 195 ? 16.993 1.499 -20.340 1.00 94.31 195 PHE A O 1
ATOM 1517 N N . LEU A 1 196 ? 14.897 0.896 -19.767 1.00 93.56 196 LEU A N 1
ATOM 1518 C CA . LEU A 1 196 ? 14.305 2.216 -19.975 1.00 93.56 196 LEU A CA 1
ATOM 1519 C C . LEU A 1 196 ? 14.886 3.249 -19.008 1.00 93.56 196 LEU A C 1
ATOM 1521 O O . LEU A 1 196 ? 15.171 4.379 -19.403 1.00 93.56 196 LEU A O 1
ATOM 1525 N N . TRP A 1 197 ? 15.133 2.862 -17.757 1.00 95.06 197 TRP A N 1
ATOM 1526 C CA . TRP A 1 197 ? 15.726 3.737 -16.752 1.00 95.06 197 TRP A CA 1
ATOM 1527 C C . TRP A 1 197 ? 17.150 4.159 -17.121 1.00 95.06 197 TRP A C 1
ATOM 1529 O O . TRP A 1 197 ? 17.485 5.343 -17.025 1.00 95.06 197 TRP A O 1
ATOM 1539 N N . LYS A 1 198 ? 17.978 3.226 -17.611 1.00 94.31 198 LYS A N 1
ATOM 1540 C CA . LYS A 1 198 ? 19.332 3.518 -18.122 1.00 94.31 198 LYS A CA 1
ATOM 1541 C C . LYS A 1 198 ? 19.301 4.464 -19.326 1.00 94.31 198 LYS A C 1
ATOM 1543 O O . LYS A 1 198 ? 20.192 5.297 -19.478 1.00 94.31 198 LYS A O 1
ATOM 1548 N N . HIS A 1 199 ? 18.252 4.387 -20.141 1.00 93.44 199 HIS A N 1
ATOM 1549 C CA . HIS A 1 199 ? 18.067 5.213 -21.335 1.00 93.44 199 HIS A CA 1
ATOM 1550 C C . HIS A 1 199 ? 17.143 6.419 -21.130 1.00 93.44 199 HIS A C 1
ATOM 1552 O O . HIS A 1 199 ? 16.802 7.097 -22.098 1.00 93.44 199 HIS A O 1
ATOM 1558 N N . LYS A 1 200 ? 16.788 6.767 -19.885 1.00 90.62 200 LYS A N 1
ATOM 1559 C CA . LYS A 1 200 ? 15.866 7.879 -19.584 1.00 90.62 200 LYS A CA 1
ATOM 1560 C C . LYS A 1 200 ? 16.323 9.239 -20.122 1.00 90.62 200 LYS A C 1
ATOM 1562 O O . LYS A 1 200 ? 15.501 10.138 -20.278 1.00 90.62 200 LYS A O 1
ATOM 1567 N N . TRP A 1 201 ? 17.624 9.402 -20.374 1.00 86.25 201 TRP A N 1
ATOM 1568 C CA . TRP A 1 201 ? 18.192 10.604 -20.983 1.00 86.25 201 TRP A CA 1
ATOM 1569 C C . TRP A 1 201 ? 17.778 10.752 -22.454 1.00 86.25 201 TRP A C 1
ATOM 1571 O O . TRP A 1 201 ? 17.557 11.872 -22.898 1.00 86.25 201 TRP A O 1
ATOM 1581 N N . LYS A 1 202 ? 17.580 9.642 -23.184 1.00 87.50 202 LYS A N 1
ATOM 1582 C CA . LYS A 1 202 ? 17.070 9.660 -24.563 1.00 87.50 202 LYS A CA 1
ATOM 1583 C C . LYS A 1 202 ? 15.635 10.180 -24.613 1.00 87.50 202 LYS A C 1
ATOM 1585 O O . LYS A 1 202 ? 15.301 10.912 -25.535 1.00 87.50 202 LYS A O 1
ATOM 1590 N N . ILE A 1 203 ? 14.828 9.873 -23.590 1.00 83.94 203 ILE A N 1
ATOM 1591 C CA . ILE A 1 203 ? 13.470 10.424 -23.456 1.00 83.94 203 ILE A CA 1
ATOM 1592 C C . ILE A 1 203 ? 13.523 11.950 -23.314 1.00 83.94 203 ILE A C 1
ATOM 1594 O O . ILE A 1 203 ? 12.791 12.670 -23.983 1.00 83.94 203 ILE A O 1
ATOM 1598 N N . GLY A 1 204 ? 14.457 12.460 -22.503 1.00 75.75 204 GLY A N 1
ATOM 1599 C CA . GLY A 1 204 ? 14.698 13.903 -22.388 1.00 75.75 204 GLY A CA 1
ATOM 1600 C C . GLY A 1 204 ? 15.213 14.553 -23.679 1.00 75.75 204 GLY A C 1
ATOM 1601 O O . GLY A 1 204 ? 14.982 15.736 -23.891 1.00 75.75 204 GLY A O 1
ATOM 1602 N N . ALA A 1 205 ? 15.867 13.782 -24.551 1.00 77.44 205 ALA A N 1
ATOM 1603 C CA . ALA A 1 205 ? 16.351 14.221 -25.859 1.00 77.44 205 ALA A CA 1
ATOM 1604 C C . ALA A 1 205 ? 15.312 14.064 -26.993 1.00 77.44 205 ALA A C 1
ATOM 1606 O O . ALA A 1 205 ? 15.664 14.212 -28.161 1.00 77.44 205 ALA A O 1
ATOM 1607 N N . GLY A 1 206 ? 14.049 13.754 -26.670 1.00 76.38 206 GLY A N 1
ATOM 1608 C CA . GLY A 1 206 ? 12.947 13.671 -27.635 1.00 76.38 206 GLY A CA 1
ATOM 1609 C C . GLY A 1 206 ? 12.640 12.269 -28.172 1.00 76.38 206 GLY A C 1
ATOM 1610 O O . GLY A 1 206 ? 11.739 12.128 -28.996 1.00 76.38 206 GLY A O 1
ATOM 1611 N N . ALA A 1 207 ? 13.333 11.220 -27.714 1.00 78.62 207 ALA A N 1
ATOM 1612 C CA . ALA A 1 207 ? 12.898 9.850 -27.987 1.00 78.62 207 ALA A CA 1
ATOM 1613 C C . ALA A 1 207 ? 11.605 9.545 -27.213 1.00 78.62 207 ALA A C 1
ATOM 1615 O O . ALA A 1 207 ? 11.463 9.940 -26.057 1.00 78.62 207 ALA A O 1
ATOM 1616 N N . THR A 1 208 ? 10.673 8.804 -27.806 1.00 86.19 208 THR A N 1
ATOM 1617 C CA . THR A 1 208 ? 9.488 8.357 -27.066 1.00 86.19 208 THR A CA 1
ATOM 1618 C C . THR A 1 208 ? 9.801 7.100 -26.262 1.00 86.19 208 THR A C 1
ATOM 1620 O O . THR A 1 208 ? 10.738 6.354 -26.557 1.00 86.19 208 THR A O 1
ATOM 1623 N N . VAL A 1 209 ? 8.993 6.817 -25.239 1.00 80.38 209 VAL A N 1
ATOM 1624 C CA . VAL A 1 209 ? 9.073 5.526 -24.535 1.00 80.38 209 VAL A CA 1
ATOM 1625 C C . VAL A 1 209 ? 8.888 4.380 -25.535 1.00 80.38 209 VAL A C 1
ATOM 1627 O O . VAL A 1 209 ? 9.592 3.377 -25.468 1.00 80.38 209 VAL A O 1
ATOM 1630 N N . TYR A 1 210 ? 8.009 4.567 -26.521 1.00 79.88 210 TYR A N 1
ATOM 1631 C CA . TYR A 1 210 ? 7.750 3.596 -27.577 1.00 79.88 210 TYR A CA 1
ATOM 1632 C C . TYR A 1 210 ? 8.984 3.269 -28.434 1.00 79.88 210 TYR A C 1
ATOM 1634 O O . TYR A 1 210 ? 9.241 2.092 -28.689 1.00 79.88 210 TYR A O 1
ATOM 1642 N N . THR A 1 211 ? 9.778 4.262 -28.858 1.00 84.56 211 THR A N 1
ATOM 1643 C CA . THR A 1 211 ? 10.980 3.976 -29.665 1.00 84.56 211 THR A CA 1
ATOM 1644 C C . THR A 1 211 ? 12.004 3.168 -28.876 1.00 84.56 211 THR A C 1
ATOM 1646 O O . THR A 1 211 ? 12.567 2.214 -29.405 1.00 84.56 211 THR A O 1
ATOM 1649 N N . LEU A 1 212 ? 12.178 3.476 -27.589 1.00 85.62 212 LEU A N 1
ATOM 1650 C CA . LEU A 1 212 ? 13.060 2.703 -26.714 1.00 85.62 212 LEU A CA 1
ATOM 1651 C C . LEU A 1 212 ? 12.537 1.285 -26.460 1.00 85.62 212 LEU A C 1
ATOM 1653 O O . LEU A 1 212 ? 13.326 0.348 -26.389 1.00 85.62 212 LEU A O 1
ATOM 1657 N N . LEU A 1 213 ? 11.221 1.106 -26.340 1.00 85.81 213 LEU A N 1
ATOM 1658 C CA . LEU A 1 213 ? 10.623 -0.224 -26.218 1.00 85.81 213 LEU A CA 1
ATOM 1659 C C . LEU A 1 213 ? 10.871 -1.068 -27.470 1.00 85.81 213 LEU A C 1
ATOM 1661 O O . LEU A 1 213 ? 11.227 -2.235 -27.347 1.00 85.81 213 LEU A O 1
ATOM 1665 N N . LYS A 1 214 ? 10.766 -0.476 -28.664 1.00 86.38 214 LYS A N 1
ATOM 1666 C CA . LYS A 1 214 ? 11.087 -1.164 -29.920 1.00 86.38 214 LYS A CA 1
ATOM 1667 C C . LYS A 1 214 ? 12.563 -1.571 -29.989 1.00 86.38 214 LYS A C 1
ATOM 1669 O O . LYS A 1 214 ? 12.865 -2.689 -30.403 1.00 86.38 214 LYS A O 1
ATOM 1674 N N . ASP A 1 215 ? 13.468 -0.698 -29.541 1.00 86.62 215 ASP A N 1
ATOM 1675 C CA . ASP A 1 215 ? 14.897 -1.022 -29.430 1.00 86.62 215 ASP A CA 1
ATOM 1676 C C . ASP A 1 215 ? 15.133 -2.196 -28.465 1.00 86.62 215 ASP A C 1
ATOM 1678 O O . ASP A 1 215 ? 15.979 -3.048 -28.728 1.00 86.62 215 ASP A O 1
ATOM 1682 N N . PHE A 1 216 ? 14.373 -2.264 -27.367 1.00 86.00 216 PHE A N 1
ATOM 1683 C CA . PHE A 1 216 ? 14.439 -3.363 -26.403 1.00 86.00 216 PHE A CA 1
ATOM 1684 C C . PHE A 1 216 ? 13.881 -4.680 -26.961 1.00 86.00 216 PHE A C 1
ATOM 1686 O O . PHE A 1 216 ? 14.478 -5.731 -26.749 1.00 86.00 216 PHE A O 1
ATOM 1693 N N . GLU A 1 217 ? 12.756 -4.644 -27.682 1.00 81.25 217 GLU A N 1
ATOM 1694 C CA . GLU A 1 217 ? 12.151 -5.833 -28.301 1.00 81.25 217 GLU A CA 1
ATOM 1695 C C . GLU A 1 217 ? 13.044 -6.447 -29.392 1.00 81.25 217 GLU A C 1
ATOM 1697 O O . GLU A 1 217 ? 12.982 -7.652 -29.627 1.00 81.25 217 GLU A O 1
ATOM 1702 N N . GLY A 1 218 ? 13.911 -5.644 -30.018 1.00 80.38 218 GLY A N 1
ATOM 1703 C CA . GLY A 1 218 ? 14.923 -6.115 -30.966 1.00 80.38 218 GLY A CA 1
ATOM 1704 C C . GLY A 1 218 ? 16.139 -6.805 -30.333 1.00 80.38 218 GLY A C 1
ATOM 1705 O O . GLY A 1 218 ? 16.989 -7.302 -31.074 1.00 80.38 218 GLY A O 1
ATOM 1706 N N . LEU A 1 219 ? 16.259 -6.832 -28.999 1.00 71.94 219 LEU A N 1
ATOM 1707 C CA . LEU A 1 219 ? 17.350 -7.528 -28.310 1.00 71.94 219 LEU A CA 1
ATOM 1708 C C . LEU A 1 219 ? 17.044 -9.032 -28.200 1.00 71.94 219 LEU A C 1
ATOM 1710 O O . LEU A 1 219 ? 15.933 -9.405 -27.802 1.00 71.94 219 LEU A O 1
ATOM 1714 N N . PRO A 1 220 ? 18.008 -9.915 -28.525 1.00 64.62 220 PRO A N 1
ATOM 1715 C CA . PRO A 1 220 ? 17.813 -11.351 -28.395 1.00 64.62 220 PRO A CA 1
ATOM 1716 C C . PRO A 1 220 ? 17.532 -11.724 -26.926 1.00 64.62 220 PRO A C 1
ATOM 1718 O O . PRO A 1 220 ? 18.077 -11.147 -25.984 1.00 64.62 220 PRO A O 1
ATOM 1721 N N . VAL A 1 221 ? 16.593 -12.656 -26.724 1.00 57.91 221 VAL A N 1
ATOM 1722 C CA . VAL A 1 221 ? 15.989 -12.977 -25.411 1.00 57.91 221 VAL A CA 1
ATOM 1723 C C . VAL A 1 221 ? 17.014 -13.518 -24.397 1.00 57.91 221 VAL A C 1
ATOM 1725 O O . VAL A 1 221 ? 16.812 -13.410 -23.187 1.00 57.91 221 VAL A O 1
ATOM 1728 N N . ASP A 1 222 ? 18.135 -14.060 -24.871 1.00 57.00 222 ASP A N 1
ATOM 1729 C CA . ASP A 1 222 ? 19.241 -14.559 -24.049 1.00 57.00 222 ASP A CA 1
ATOM 1730 C C . ASP A 1 222 ? 20.117 -13.441 -23.448 1.00 57.00 222 ASP A C 1
ATOM 1732 O O . ASP A 1 222 ? 20.693 -13.620 -22.371 1.00 57.00 222 ASP A O 1
ATOM 1736 N N . GLU A 1 223 ? 20.173 -12.264 -24.078 1.00 52.88 223 GLU A N 1
ATOM 1737 C CA . GLU A 1 223 ? 20.912 -11.100 -23.574 1.00 52.88 223 GLU A CA 1
ATOM 1738 C C . GLU A 1 223 ? 20.177 -10.387 -22.430 1.00 52.88 223 GLU A C 1
ATOM 1740 O O . GLU A 1 223 ? 20.821 -9.892 -21.499 1.00 52.88 223 GLU A O 1
ATOM 1745 N N . THR A 1 224 ? 18.837 -10.380 -22.427 1.00 52.16 224 THR A N 1
ATOM 1746 C CA . THR A 1 224 ? 18.052 -9.723 -21.363 1.00 52.16 224 THR A CA 1
ATOM 1747 C C . THR A 1 224 ? 18.159 -10.453 -20.024 1.00 52.16 224 THR A C 1
ATOM 1749 O O . THR A 1 224 ? 18.361 -9.808 -18.994 1.00 52.16 224 THR A O 1
ATOM 1752 N N . ALA A 1 225 ? 18.194 -11.792 -20.048 1.00 49.75 225 ALA A N 1
ATOM 1753 C CA . ALA A 1 225 ? 18.354 -12.629 -18.854 1.00 49.75 225 ALA A CA 1
ATOM 1754 C C . ALA A 1 225 ? 19.754 -12.526 -18.205 1.00 49.75 225 ALA A C 1
ATOM 1756 O O . ALA A 1 225 ? 19.935 -12.894 -17.045 1.00 49.75 225 ALA A O 1
ATOM 1757 N N . LYS A 1 226 ? 20.757 -12.011 -18.931 1.00 47.47 226 LYS A N 1
ATOM 1758 C CA . LYS A 1 226 ? 22.143 -11.841 -18.454 1.00 47.47 226 LYS A CA 1
ATOM 1759 C C . LYS A 1 226 ? 22.466 -10.429 -17.961 1.00 47.47 226 LYS A C 1
ATOM 1761 O O . LYS A 1 226 ? 23.601 -10.180 -17.550 1.00 47.47 226 LYS A O 1
ATOM 1766 N N . SER A 1 227 ? 21.507 -9.502 -17.961 1.00 48.91 227 SER A N 1
ATOM 1767 C CA . SER A 1 227 ? 21.768 -8.092 -17.634 1.00 48.91 227 SER A CA 1
ATOM 1768 C C . SER A 1 227 ? 22.049 -7.802 -16.144 1.00 48.91 227 SER A C 1
ATOM 1770 O O . SER A 1 227 ? 22.432 -6.678 -15.803 1.00 48.91 227 SER A O 1
ATOM 1772 N N . SER A 1 228 ? 21.998 -8.820 -15.272 1.00 49.22 228 SER A N 1
ATOM 1773 C CA . SER A 1 228 ? 22.557 -8.787 -13.909 1.00 49.22 228 SER A CA 1
ATOM 1774 C C . SER A 1 228 ? 24.077 -9.045 -13.849 1.00 49.22 228 SER A C 1
ATOM 1776 O O . SER A 1 228 ? 24.702 -8.813 -12.814 1.00 49.22 228 SER A O 1
ATOM 1778 N N . GLY A 1 229 ? 24.717 -9.445 -14.956 1.00 45.78 229 GLY A N 1
ATOM 1779 C CA . GLY A 1 229 ? 26.163 -9.661 -15.049 1.00 45.78 229 GLY A CA 1
ATOM 1780 C C . GLY A 1 229 ? 26.867 -8.588 -15.883 1.00 45.78 229 GLY A C 1
ATOM 1781 O O . GLY A 1 229 ? 26.937 -8.690 -17.106 1.00 45.78 229 GLY A O 1
ATOM 1782 N N . ARG A 1 230 ? 27.464 -7.581 -15.225 1.00 48.38 230 ARG A N 1
ATOM 1783 C CA . ARG A 1 230 ? 28.213 -6.448 -15.830 1.00 48.38 230 ARG A CA 1
ATOM 1784 C C . ARG A 1 230 ? 29.291 -6.815 -16.870 1.00 48.38 230 ARG A C 1
ATOM 1786 O O . ARG A 1 230 ? 29.748 -5.922 -17.576 1.00 48.38 230 ARG A O 1
ATOM 1793 N N . GLN A 1 231 ? 29.716 -8.072 -16.983 1.00 53.97 231 GLN A N 1
ATOM 1794 C CA . GLN A 1 231 ? 30.851 -8.454 -17.831 1.00 53.97 231 GLN A CA 1
ATOM 1795 C C . GLN A 1 231 ? 30.509 -8.625 -19.323 1.00 53.97 231 GLN A C 1
ATOM 1797 O O . GLN A 1 231 ? 31.376 -8.391 -20.160 1.00 53.97 231 GLN A O 1
ATOM 1802 N N . ASN A 1 232 ? 29.254 -8.919 -19.685 1.00 56.41 232 ASN A N 1
ATOM 1803 C CA . ASN A 1 232 ? 28.909 -9.219 -21.087 1.00 56.41 232 ASN A CA 1
ATOM 1804 C C . ASN A 1 232 ? 28.447 -7.995 -21.900 1.00 56.41 232 ASN A C 1
ATOM 1806 O O . ASN A 1 232 ? 28.614 -7.965 -23.116 1.00 56.41 232 ASN A O 1
ATOM 1810 N N . LEU A 1 233 ? 27.937 -6.943 -21.246 1.00 52.69 233 LEU A N 1
ATOM 1811 C CA . LEU A 1 233 ? 27.476 -5.731 -21.937 1.00 52.69 233 LEU A CA 1
ATOM 1812 C C . LEU A 1 233 ? 28.639 -4.935 -22.550 1.00 52.69 233 LEU A C 1
ATOM 1814 O O . LEU A 1 233 ? 28.514 -4.416 -23.656 1.00 52.69 233 LEU A O 1
ATOM 1818 N N . LEU A 1 234 ? 29.783 -4.866 -21.860 1.00 53.19 234 LEU A N 1
ATOM 1819 C CA . LEU A 1 234 ? 30.979 -4.221 -22.406 1.00 53.19 234 LEU A CA 1
ATOM 1820 C C . LEU A 1 234 ? 31.518 -4.987 -23.615 1.00 53.19 234 LEU A C 1
ATOM 1822 O O . LEU A 1 234 ? 31.861 -4.351 -24.602 1.00 53.19 234 LEU A O 1
ATOM 1826 N N . GLN A 1 235 ? 31.530 -6.324 -23.591 1.00 62.66 235 GLN A N 1
ATOM 1827 C CA . GLN A 1 235 ? 31.948 -7.112 -24.755 1.00 62.66 235 GLN A CA 1
ATOM 1828 C C . GLN A 1 235 ? 31.032 -6.892 -25.960 1.00 62.66 235 GLN A C 1
ATOM 1830 O O . GLN A 1 235 ? 31.528 -6.702 -27.067 1.00 62.66 235 GLN A O 1
ATOM 1835 N N . TRP A 1 236 ? 29.715 -6.843 -25.755 1.00 63.06 236 TRP A N 1
ATOM 1836 C CA . TRP A 1 236 ? 28.770 -6.611 -26.844 1.00 63.06 236 TRP A CA 1
ATOM 1837 C C . TRP A 1 236 ? 28.872 -5.193 -27.423 1.00 63.06 236 TRP A C 1
ATOM 1839 O O . TRP A 1 236 ? 29.019 -5.041 -28.638 1.00 63.06 236 TRP A O 1
ATOM 1849 N N . ILE A 1 237 ? 28.887 -4.154 -26.573 1.00 65.25 237 ILE A N 1
ATOM 1850 C CA . ILE A 1 237 ? 29.043 -2.756 -27.018 1.00 65.25 237 ILE A CA 1
ATOM 1851 C C . ILE A 1 237 ? 30.377 -2.582 -27.749 1.00 65.25 237 ILE A C 1
ATOM 1853 O O . ILE A 1 237 ? 30.410 -1.979 -28.823 1.00 65.25 237 ILE A O 1
ATOM 1857 N N . MET A 1 238 ? 31.458 -3.154 -27.207 1.00 64.62 238 MET A N 1
ATOM 1858 C CA . MET A 1 238 ? 32.769 -3.127 -27.849 1.00 64.62 238 MET A CA 1
ATOM 1859 C C . MET A 1 238 ? 32.727 -3.860 -29.187 1.00 64.62 238 MET A C 1
ATOM 1861 O O . MET A 1 238 ? 33.178 -3.293 -30.166 1.00 64.62 238 MET A O 1
ATOM 1865 N N . SER A 1 239 ? 32.120 -5.044 -29.291 1.00 71.81 239 SER A N 1
ATOM 1866 C CA . SER A 1 239 ? 32.062 -5.786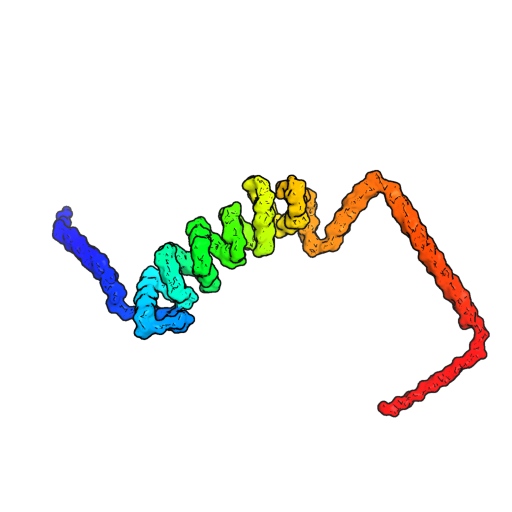 -30.560 1.00 71.81 239 SER A CA 1
ATOM 1867 C C . SER A 1 239 ? 31.307 -5.036 -31.664 1.00 71.81 239 SER A C 1
ATOM 1869 O O . SER A 1 239 ? 31.764 -5.005 -32.802 1.00 71.81 239 SER A O 1
ATOM 1871 N N . ARG A 1 240 ? 30.201 -4.349 -31.343 1.00 73.81 240 ARG A N 1
ATOM 1872 C CA . ARG A 1 240 ? 29.424 -3.582 -32.331 1.00 73.81 240 ARG A CA 1
ATOM 1873 C C . ARG A 1 240 ? 30.117 -2.287 -32.747 1.00 73.81 240 ARG A C 1
ATOM 1875 O O . ARG A 1 240 ? 30.105 -1.946 -33.927 1.00 73.81 240 ARG A O 1
ATOM 1882 N N . ALA A 1 241 ? 30.715 -1.577 -31.789 1.00 71.31 241 ALA A N 1
ATOM 1883 C CA . ALA A 1 241 ? 31.480 -0.365 -32.067 1.00 71.31 241 ALA A CA 1
ATOM 1884 C C . ALA A 1 241 ? 32.760 -0.685 -32.849 1.00 71.31 241 ALA A C 1
ATOM 1886 O O . ALA A 1 241 ? 33.066 -0.000 -33.819 1.00 71.31 241 ALA A O 1
ATOM 1887 N N . ILE A 1 242 ? 33.455 -1.760 -32.469 1.00 72.31 242 ILE A N 1
ATOM 1888 C CA . ILE A 1 242 ? 34.634 -2.266 -33.167 1.00 72.31 242 ILE A CA 1
ATOM 1889 C C . ILE A 1 242 ? 34.231 -2.654 -34.585 1.00 72.31 242 ILE A C 1
ATOM 1891 O O . ILE A 1 242 ? 34.719 -2.020 -35.505 1.00 72.31 242 ILE A O 1
ATOM 1895 N N . ASN A 1 243 ? 33.279 -3.568 -34.793 1.00 75.19 243 ASN A N 1
ATOM 1896 C CA . ASN A 1 243 ? 32.937 -4.036 -36.142 1.00 75.19 243 ASN A CA 1
ATOM 1897 C C . ASN A 1 243 ? 32.513 -2.900 -37.083 1.00 75.19 243 ASN A C 1
ATOM 1899 O O . ASN A 1 243 ? 32.948 -2.870 -38.226 1.00 75.19 243 ASN A O 1
ATOM 1903 N N . LYS A 1 244 ? 31.767 -1.902 -36.593 1.00 76.75 244 LYS A N 1
ATOM 1904 C CA . LYS A 1 244 ? 31.395 -0.746 -37.418 1.00 76.75 244 LYS A CA 1
ATOM 1905 C C . LYS A 1 244 ? 32.599 0.127 -37.798 1.00 76.75 244 LYS A C 1
ATOM 1907 O O . LYS A 1 244 ? 32.696 0.566 -38.935 1.00 76.75 244 LYS A O 1
ATOM 1912 N N . VAL A 1 245 ? 33.532 0.349 -36.870 1.00 72.38 245 VAL A N 1
ATOM 1913 C CA . VAL A 1 245 ? 34.782 1.077 -37.152 1.00 72.38 245 VAL A CA 1
ATOM 1914 C C . VAL A 1 245 ? 35.712 0.262 -38.058 1.00 72.38 245 VAL A C 1
ATOM 1916 O O . VAL A 1 245 ? 36.385 0.846 -38.902 1.00 72.38 245 VAL A O 1
ATOM 1919 N N . LEU A 1 246 ? 35.742 -1.068 -37.918 1.00 68.94 246 LEU A N 1
ATOM 1920 C CA . LEU A 1 246 ? 36.550 -1.955 -38.760 1.00 68.94 246 LEU A CA 1
ATOM 1921 C C . LEU A 1 246 ? 36.036 -1.989 -40.207 1.00 68.94 246 LEU A C 1
ATOM 1923 O O . LEU A 1 246 ? 36.853 -1.954 -41.125 1.00 68.94 246 LEU A O 1
ATOM 1927 N N . ASP A 1 247 ? 34.715 -2.015 -40.405 1.00 78.25 247 ASP A N 1
ATOM 1928 C CA . ASP A 1 247 ? 34.095 -2.035 -41.737 1.00 78.25 247 ASP A CA 1
ATOM 1929 C C . ASP A 1 247 ? 34.220 -0.681 -42.452 1.00 78.25 247 ASP A C 1
ATOM 1931 O O . ASP A 1 247 ? 34.426 -0.624 -43.663 1.00 78.25 247 ASP A O 1
ATOM 1935 N N . GLU A 1 248 ? 34.117 0.421 -41.706 1.00 83.56 248 GLU A N 1
ATOM 1936 C CA . GLU A 1 248 ? 34.107 1.776 -42.269 1.00 83.56 248 GLU A CA 1
ATOM 1937 C C . GLU A 1 248 ? 35.527 2.364 -42.403 1.00 83.56 248 GLU A C 1
ATOM 1939 O O . GLU A 1 248 ? 35.797 3.164 -43.300 1.00 83.56 248 GLU A O 1
ATOM 1944 N N . TYR A 1 249 ? 36.472 1.926 -41.559 1.00 83.94 249 TYR A N 1
ATOM 1945 C CA . TYR A 1 249 ? 37.844 2.442 -41.508 1.00 83.94 249 TYR A CA 1
ATOM 1946 C C . TYR A 1 249 ? 38.890 1.339 -41.251 1.00 83.94 249 TYR A C 1
ATOM 1948 O O . TYR A 1 249 ? 39.605 1.371 -40.241 1.00 83.94 249 TYR A O 1
ATOM 1956 N N . PRO A 1 250 ? 39.085 0.392 -42.187 1.00 82.12 250 PRO A N 1
ATOM 1957 C CA . PRO A 1 250 ? 40.032 -0.715 -42.011 1.00 82.12 250 PRO A CA 1
ATOM 1958 C C . PRO A 1 250 ? 41.484 -0.247 -41.801 1.00 82.12 250 PRO A C 1
ATOM 1960 O O . PRO A 1 250 ? 42.287 -0.932 -41.168 1.00 82.12 250 PRO A O 1
ATOM 1963 N N . TRP A 1 251 ? 41.833 0.957 -42.269 1.00 87.44 251 TRP A N 1
ATOM 1964 C CA . TRP A 1 251 ? 43.162 1.545 -42.091 1.00 87.44 251 TRP A CA 1
ATOM 1965 C C . TRP A 1 251 ? 43.488 1.903 -40.630 1.00 87.44 251 TRP A C 1
ATOM 1967 O O . TRP A 1 251 ? 44.662 1.906 -40.260 1.00 87.44 251 TRP A O 1
ATOM 1977 N N . ILE A 1 252 ? 42.488 2.142 -39.770 1.00 83.56 252 ILE A N 1
ATOM 1978 C CA . ILE A 1 252 ? 42.707 2.420 -38.338 1.00 83.56 252 ILE A CA 1
ATOM 1979 C C . ILE A 1 252 ? 43.346 1.207 -37.648 1.00 83.56 252 ILE A C 1
ATOM 1981 O O . ILE A 1 252 ? 44.212 1.367 -36.786 1.00 83.56 252 ILE A O 1
ATOM 1985 N N . ILE A 1 253 ? 42.998 -0.009 -38.079 1.00 80.69 253 ILE A N 1
ATOM 1986 C CA . ILE A 1 253 ? 43.602 -1.256 -37.588 1.00 80.69 253 ILE A CA 1
ATOM 1987 C C . ILE A 1 253 ? 45.102 -1.265 -37.874 1.00 80.69 253 ILE A C 1
ATOM 1989 O O . ILE A 1 253 ? 45.896 -1.594 -36.996 1.00 80.69 253 ILE A O 1
ATOM 1993 N N . LEU A 1 254 ? 45.502 -0.865 -39.085 1.00 84.88 254 LEU A N 1
ATOM 1994 C CA . LEU A 1 254 ? 46.909 -0.823 -39.484 1.00 84.88 254 LEU A CA 1
ATOM 1995 C C . LEU A 1 254 ? 47.700 0.190 -38.647 1.00 84.88 254 LEU A C 1
ATOM 1997 O O . LEU A 1 254 ? 48.827 -0.099 -38.248 1.00 84.88 254 LEU A O 1
ATOM 2001 N N . VAL A 1 255 ? 47.095 1.333 -38.307 1.00 89.31 255 VAL A N 1
ATOM 2002 C CA . VAL A 1 255 ? 47.708 2.336 -37.420 1.00 89.31 255 VAL A CA 1
ATOM 2003 C C . VAL A 1 255 ? 47.886 1.788 -36.002 1.00 89.31 255 VAL A C 1
ATOM 2005 O O . VAL A 1 255 ? 48.963 1.932 -35.422 1.00 89.31 255 VAL A O 1
ATOM 2008 N N . PHE A 1 256 ? 46.874 1.110 -35.454 1.00 86.69 256 PHE A N 1
ATOM 2009 C CA . PHE A 1 256 ? 46.966 0.499 -34.124 1.00 86.69 256 PHE A CA 1
ATOM 2010 C C . PHE A 1 256 ? 47.971 -0.655 -34.072 1.00 86.69 256 PHE A C 1
ATOM 2012 O O . PHE A 1 256 ? 48.760 -0.724 -33.131 1.00 86.69 256 PHE A O 1
ATOM 2019 N N . ILE A 1 257 ? 48.003 -1.524 -35.087 1.00 88.75 257 ILE A N 1
ATOM 2020 C CA . ILE A 1 257 ? 49.015 -2.584 -35.207 1.00 88.75 257 ILE A CA 1
ATOM 2021 C C . ILE A 1 257 ? 50.415 -1.967 -35.291 1.00 88.75 257 ILE A C 1
ATOM 2023 O O . ILE A 1 257 ? 51.320 -2.420 -34.592 1.00 88.75 257 ILE A O 1
ATOM 2027 N N . GLY A 1 258 ? 50.589 -0.895 -36.072 1.00 92.81 258 GLY A N 1
ATOM 2028 C CA . GLY A 1 258 ? 51.843 -0.145 -36.138 1.00 92.81 258 GLY A CA 1
ATOM 2029 C C . GLY A 1 258 ? 52.274 0.397 -34.772 1.00 92.81 258 GLY A C 1
ATOM 2030 O O . GLY A 1 258 ? 53.424 0.217 -34.375 1.00 92.81 258 GLY A O 1
ATOM 2031 N N . PHE A 1 259 ? 51.342 0.976 -34.009 1.00 94.06 259 PHE A N 1
ATOM 2032 C CA . PHE A 1 259 ? 51.595 1.449 -32.645 1.00 94.06 259 PHE A CA 1
ATOM 2033 C C . PHE A 1 259 ? 51.977 0.316 -31.688 1.00 94.06 259 PHE A C 1
ATOM 2035 O O . PHE A 1 259 ? 52.922 0.468 -30.913 1.00 94.06 259 PHE A O 1
ATOM 2042 N N . ILE A 1 260 ? 51.285 -0.826 -31.755 1.00 92.94 260 ILE A N 1
ATOM 2043 C CA . ILE A 1 260 ? 51.592 -1.998 -30.928 1.00 92.94 260 ILE A CA 1
ATOM 2044 C C . ILE A 1 260 ? 52.988 -2.520 -31.261 1.00 92.94 260 ILE A C 1
ATOM 2046 O O . ILE A 1 260 ? 53.775 -2.723 -30.347 1.00 92.94 260 ILE A O 1
ATOM 2050 N N . ILE A 1 261 ? 53.337 -2.682 -32.540 1.00 93.31 261 ILE A N 1
ATOM 2051 C CA . ILE A 1 261 ? 54.672 -3.137 -32.960 1.00 93.31 261 ILE A CA 1
ATOM 2052 C C . ILE A 1 261 ? 55.752 -2.151 -32.495 1.00 93.31 261 ILE A C 1
ATOM 2054 O O . ILE A 1 261 ? 56.776 -2.573 -31.953 1.00 93.31 261 ILE A O 1
ATOM 2058 N N . MET A 1 262 ? 55.504 -0.846 -32.645 1.00 94.88 262 MET A N 1
ATOM 2059 C CA . MET A 1 262 ? 56.414 0.210 -32.197 1.00 94.88 262 MET A CA 1
ATOM 2060 C C . MET A 1 262 ? 56.671 0.144 -30.684 1.00 94.88 262 MET A C 1
ATOM 2062 O O . MET A 1 262 ? 57.808 0.325 -30.252 1.00 94.88 262 MET A O 1
ATOM 2066 N N . TRP A 1 263 ? 55.645 -0.164 -29.884 1.00 92.50 263 TRP A N 1
ATOM 2067 C CA . TRP A 1 263 ? 55.762 -0.325 -28.431 1.00 92.50 263 TRP A CA 1
ATOM 2068 C C . TRP A 1 263 ? 56.329 -1.682 -28.001 1.00 92.50 263 TRP A C 1
ATOM 2070 O O . TRP A 1 263 ? 57.052 -1.765 -27.007 1.00 92.50 263 TRP A O 1
ATOM 2080 N N . LEU A 1 264 ? 56.041 -2.753 -28.740 1.00 93.56 264 LEU A N 1
ATOM 2081 C CA . LEU A 1 264 ? 56.485 -4.105 -28.403 1.00 93.56 264 LEU A CA 1
ATOM 2082 C C . LEU A 1 264 ? 57.972 -4.315 -28.728 1.00 93.56 264 LEU A C 1
ATOM 2084 O O . LEU A 1 264 ? 58.659 -5.056 -28.026 1.00 93.56 264 LEU A O 1
ATOM 2088 N N . TYR A 1 265 ? 58.491 -3.640 -29.757 1.00 95.75 265 TYR A N 1
ATOM 2089 C CA . TYR A 1 265 ? 59.890 -3.738 -30.176 1.00 95.75 265 TYR A CA 1
ATOM 2090 C C . TYR A 1 265 ? 60.915 -3.412 -29.067 1.00 95.75 265 TYR A C 1
ATOM 2092 O O . TYR A 1 265 ? 61.801 -4.240 -28.829 1.00 95.75 265 TYR A O 1
ATOM 2100 N N . PRO A 1 266 ? 60.834 -2.279 -28.335 1.00 94.50 266 PRO A N 1
ATOM 2101 C CA . PRO A 1 266 ? 61.767 -1.995 -27.244 1.00 94.50 266 PRO A CA 1
ATOM 2102 C C . PRO A 1 266 ? 61.661 -3.007 -26.097 1.00 94.50 266 PRO A C 1
ATOM 2104 O O . PRO A 1 266 ? 62.676 -3.335 -25.484 1.00 94.50 266 PRO A O 1
ATOM 2107 N N . LEU A 1 267 ? 60.470 -3.557 -25.850 1.00 92.62 267 LEU A N 1
ATOM 2108 C CA . LEU A 1 267 ? 60.239 -4.563 -24.812 1.00 92.62 267 LEU A CA 1
ATOM 2109 C C . LEU A 1 267 ? 60.895 -5.903 -25.186 1.00 92.62 267 LEU A C 1
ATOM 2111 O O . LEU A 1 267 ? 61.622 -6.487 -24.383 1.00 92.62 267 LEU A O 1
ATOM 2115 N N . LEU A 1 268 ? 60.744 -6.342 -26.439 1.00 94.56 268 LEU A N 1
ATOM 2116 C CA . LEU A 1 268 ? 61.437 -7.520 -26.971 1.00 94.56 268 LEU A CA 1
ATOM 2117 C C . LEU A 1 268 ? 62.960 -7.335 -26.981 1.00 94.56 268 LEU A C 1
ATOM 2119 O O . LEU A 1 268 ? 63.694 -8.248 -26.600 1.00 94.56 268 LEU A O 1
ATOM 2123 N N . LYS A 1 269 ? 63.446 -6.143 -27.348 1.00 94.56 269 LYS A N 1
ATOM 2124 C CA . LYS A 1 269 ? 64.876 -5.800 -27.301 1.00 94.56 269 LYS A CA 1
ATOM 2125 C C . LYS A 1 269 ? 65.422 -5.846 -25.870 1.00 94.56 269 LYS A C 1
ATOM 2127 O O . LYS A 1 269 ? 66.523 -6.348 -25.650 1.00 94.56 269 LYS A O 1
ATOM 2132 N N . TRP A 1 270 ? 64.649 -5.370 -24.896 1.00 95.00 270 TRP A N 1
ATOM 2133 C CA . TRP A 1 270 ? 65.004 -5.435 -23.479 1.00 95.00 270 TRP A CA 1
ATOM 2134 C C . TRP A 1 270 ? 65.072 -6.880 -22.966 1.00 95.00 270 TRP A C 1
ATOM 2136 O O . TRP A 1 270 ? 66.066 -7.256 -22.346 1.00 95.00 270 TRP A O 1
ATOM 2146 N N . ILE A 1 271 ? 64.085 -7.719 -23.305 1.00 93.38 271 ILE A N 1
ATOM 2147 C CA . ILE A 1 271 ? 64.088 -9.155 -22.971 1.00 93.38 271 ILE A CA 1
ATOM 2148 C C . ILE A 1 271 ? 65.303 -9.860 -23.591 1.00 93.38 271 ILE A C 1
ATOM 2150 O O . ILE A 1 271 ? 65.960 -10.671 -22.932 1.00 93.38 271 ILE A O 1
ATOM 2154 N N . TRP A 1 272 ? 65.639 -9.543 -24.843 1.00 94.69 272 TRP A N 1
ATOM 2155 C CA . TRP A 1 272 ? 66.804 -10.119 -25.515 1.00 94.69 272 TRP A CA 1
ATOM 2156 C C . TRP A 1 272 ? 68.122 -9.707 -24.841 1.00 94.69 272 TRP A C 1
ATOM 2158 O O . TRP A 1 272 ? 68.983 -10.555 -24.595 1.00 94.69 272 TRP A O 1
ATOM 2168 N N . ASN A 1 273 ? 68.248 -8.436 -24.442 1.00 93.75 273 ASN A N 1
ATOM 2169 C CA . ASN A 1 273 ? 69.397 -7.950 -23.675 1.00 93.75 273 ASN A CA 1
ATOM 2170 C C . ASN A 1 273 ? 69.514 -8.624 -22.302 1.00 93.75 273 ASN A C 1
ATOM 2172 O O . ASN A 1 273 ? 70.612 -9.028 -21.923 1.00 93.75 273 ASN A O 1
ATOM 2176 N N . LEU A 1 274 ? 68.402 -8.802 -21.580 1.00 92.38 274 LEU A N 1
ATOM 2177 C CA . LEU A 1 274 ? 68.382 -9.537 -20.311 1.00 92.38 274 LEU A CA 1
ATOM 2178 C C . LEU A 1 274 ? 68.878 -10.969 -20.484 1.00 92.38 274 LEU A C 1
ATOM 2180 O O . LEU A 1 274 ? 69.732 -11.430 -19.729 1.00 92.38 274 LEU A O 1
ATOM 2184 N N . ARG A 1 275 ? 68.389 -11.671 -21.510 1.00 93.31 275 ARG A N 1
ATOM 2185 C CA . ARG A 1 275 ? 68.815 -13.042 -21.801 1.00 93.31 275 ARG A CA 1
ATOM 2186 C C . ARG A 1 275 ? 70.321 -13.124 -22.068 1.00 93.31 275 ARG A C 1
ATOM 2188 O O . ARG A 1 275 ? 70.978 -14.031 -21.556 1.00 93.31 275 ARG A O 1
ATOM 2195 N N . ASN A 1 276 ? 70.874 -12.180 -22.827 1.00 89.62 276 ASN A N 1
ATOM 2196 C CA . ASN A 1 276 ? 72.309 -12.134 -23.113 1.00 89.62 276 ASN A CA 1
ATOM 2197 C C . ASN A 1 276 ? 73.138 -11.799 -21.867 1.00 89.62 276 ASN A C 1
ATOM 2199 O O . ASN A 1 276 ? 74.161 -12.442 -21.642 1.00 89.62 276 ASN A O 1
ATOM 2203 N N . TYR A 1 277 ? 72.662 -10.878 -21.025 1.00 90.38 277 TYR A N 1
ATOM 2204 C CA . TYR A 1 277 ? 73.296 -10.536 -19.750 1.00 90.38 277 TYR A CA 1
ATOM 2205 C C . TYR A 1 277 ? 73.385 -11.745 -18.802 1.00 90.38 277 TYR A C 1
ATOM 2207 O O . TYR A 1 277 ? 74.438 -12.035 -18.230 1.00 90.38 277 TYR A O 1
ATOM 2215 N N . PHE A 1 278 ? 72.305 -12.523 -18.681 1.00 87.88 278 PHE A N 1
ATOM 2216 C CA . PHE A 1 278 ? 72.330 -13.749 -17.878 1.00 87.88 278 PHE A CA 1
ATOM 2217 C C . PH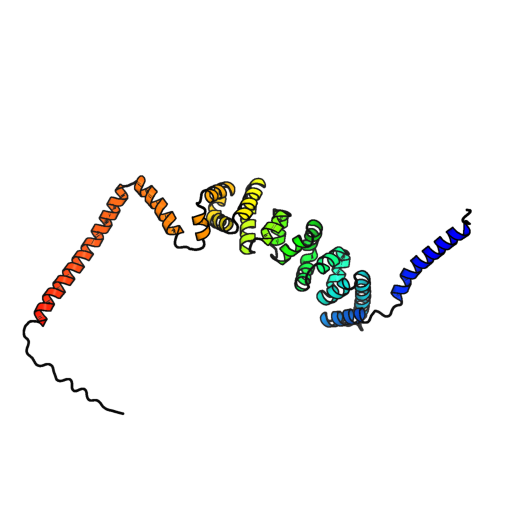E A 1 278 ? 73.207 -14.842 -18.501 1.00 87.88 278 PHE A C 1
ATOM 2219 O O . PHE A 1 278 ? 73.890 -15.568 -17.778 1.00 87.88 278 PHE A O 1
ATOM 2226 N N . SER A 1 279 ? 73.248 -14.945 -19.833 1.00 84.38 279 SER A N 1
ATOM 2227 C CA . SER A 1 279 ? 74.119 -15.904 -20.518 1.00 84.38 279 SER A CA 1
ATOM 2228 C C . SER A 1 279 ? 75.609 -15.581 -20.358 1.00 84.38 279 SER A C 1
ATOM 2230 O O . SER A 1 279 ? 76.412 -16.515 -20.314 1.00 84.38 279 SER A O 1
ATOM 2232 N N . SER A 1 280 ? 76.000 -14.304 -20.282 1.00 79.75 280 SER A N 1
ATOM 2233 C CA . SER A 1 280 ? 77.395 -13.912 -20.042 1.00 79.75 280 SER A CA 1
ATOM 2234 C C . SER A 1 280 ? 77.808 -14.142 -18.589 1.00 79.75 280 SER A C 1
ATOM 2236 O O . SER A 1 280 ? 78.882 -14.688 -18.349 1.00 79.75 280 SER A O 1
ATOM 2238 N N . ASN A 1 281 ? 76.934 -13.838 -17.621 1.00 74.44 281 ASN A N 1
ATOM 2239 C CA . ASN A 1 281 ? 77.230 -14.080 -16.204 1.00 74.44 281 ASN A CA 1
ATOM 2240 C C . ASN A 1 281 ? 77.299 -15.570 -15.859 1.00 74.44 281 ASN A C 1
ATOM 2242 O O . ASN A 1 281 ? 78.112 -15.964 -15.028 1.00 74.44 281 ASN A O 1
ATOM 2246 N N . LYS A 1 282 ? 76.523 -16.432 -16.527 1.00 70.19 282 LYS A N 1
ATOM 2247 C CA . LYS A 1 282 ? 76.591 -17.880 -16.282 1.00 70.19 282 LYS A CA 1
ATOM 2248 C C . LYS A 1 282 ? 77.980 -18.466 -16.578 1.00 70.19 282 LYS A C 1
ATOM 2250 O O . LYS A 1 282 ? 78.383 -19.399 -15.896 1.00 70.19 282 LYS A O 1
ATOM 2255 N N . LYS A 1 283 ? 78.738 -17.881 -17.518 1.00 63.88 283 LYS A N 1
ATOM 2256 C CA . LYS A 1 283 ? 80.132 -18.273 -17.797 1.00 63.88 283 LYS A CA 1
ATOM 2257 C C . LYS A 1 283 ? 81.121 -17.804 -16.723 1.00 63.88 283 LYS A C 1
ATOM 2259 O O . LYS A 1 283 ? 82.119 -18.480 -16.509 1.00 63.88 283 LYS A O 1
ATOM 2264 N N . ALA A 1 284 ? 80.834 -16.699 -16.029 1.00 61.34 284 ALA A N 1
ATOM 2265 C CA . ALA A 1 284 ? 81.671 -16.191 -14.938 1.00 61.34 284 ALA A CA 1
ATOM 2266 C C . ALA A 1 284 ? 81.565 -17.043 -13.658 1.00 61.34 284 ALA A C 1
ATOM 2268 O O . ALA A 1 284 ? 82.527 -17.131 -12.909 1.00 61.34 284 ALA A O 1
ATOM 2269 N N . TYR A 1 285 ? 80.431 -17.718 -13.431 1.00 57.50 285 TYR A N 1
ATOM 2270 C CA . TYR A 1 285 ? 80.250 -18.617 -12.280 1.00 57.50 285 TYR A CA 1
ATOM 2271 C C . TYR A 1 285 ? 80.731 -20.053 -12.522 1.00 57.50 285 TYR A C 1
ATOM 2273 O O . TYR A 1 285 ? 80.970 -20.783 -11.566 1.00 57.50 285 TYR A O 1
ATOM 2281 N N . THR A 1 286 ? 80.887 -20.473 -13.780 1.00 61.19 286 THR A N 1
ATOM 2282 C CA . THR A 1 286 ? 81.455 -21.789 -14.123 1.00 61.19 286 THR A CA 1
ATOM 2283 C C . THR A 1 286 ? 82.963 -21.745 -14.379 1.00 61.19 286 THR A C 1
ATOM 2285 O O . THR A 1 286 ? 83.565 -22.790 -14.606 1.00 61.19 286 THR A O 1
ATOM 2288 N N . GLY A 1 287 ? 83.574 -20.556 -14.358 1.00 56.81 287 GLY A N 1
ATOM 2289 C CA . GLY A 1 287 ? 85.021 -20.373 -14.420 1.00 56.81 287 GLY A CA 1
ATOM 2290 C C . GLY A 1 287 ? 85.628 -20.398 -13.021 1.00 56.81 287 GLY A C 1
ATOM 2291 O O . GLY A 1 287 ? 85.508 -19.427 -12.284 1.00 56.81 287 GLY A O 1
ATOM 2292 N N . GLU A 1 288 ? 86.234 -21.531 -12.671 1.00 55.81 288 GLU A N 1
ATOM 2293 C CA . GLU A 1 288 ? 87.366 -21.676 -11.747 1.00 55.81 288 GLU A CA 1
ATOM 2294 C C . GLU A 1 288 ? 87.626 -20.504 -10.780 1.00 55.81 288 GLU A C 1
ATOM 2296 O O . GLU A 1 288 ? 88.509 -19.673 -10.978 1.00 55.81 288 GLU A O 1
ATOM 2301 N N . SER A 1 289 ? 86.945 -20.500 -9.636 1.00 54.25 289 SER A N 1
ATOM 2302 C CA . SER A 1 289 ? 87.605 -20.048 -8.413 1.00 54.25 289 SER A CA 1
ATOM 2303 C C . SER A 1 289 ? 87.445 -21.128 -7.355 1.00 54.25 289 SER A C 1
ATOM 2305 O O . SER A 1 289 ? 86.522 -21.145 -6.547 1.00 54.25 289 SER A O 1
ATOM 2307 N N . GLY A 1 290 ? 88.367 -22.091 -7.403 1.00 59.03 290 GLY A N 1
ATOM 2308 C CA . GLY A 1 290 ? 88.635 -23.015 -6.309 1.00 59.03 290 GLY A CA 1
ATOM 2309 C C . GLY A 1 290 ? 89.176 -22.258 -5.097 1.00 59.03 290 GLY A C 1
ATOM 2310 O O . GLY A 1 290 ? 90.351 -22.365 -4.762 1.00 59.03 290 GLY A O 1
ATOM 2311 N N . LYS A 1 291 ? 88.329 -21.459 -4.447 1.00 57.25 291 LYS A N 1
ATOM 2312 C CA . LYS A 1 291 ? 88.578 -20.948 -3.104 1.00 57.25 291 LYS A CA 1
ATOM 2313 C C . LYS A 1 291 ? 87.451 -21.430 -2.211 1.00 57.25 291 LYS A C 1
ATOM 2315 O O . LYS A 1 291 ? 86.283 -21.133 -2.439 1.00 57.25 291 LYS A O 1
ATOM 2320 N N . ALA A 1 292 ? 87.865 -22.257 -1.258 1.00 56.94 292 ALA A N 1
ATOM 2321 C CA . ALA A 1 292 ? 87.050 -22.986 -0.311 1.00 56.94 292 ALA A CA 1
ATOM 2322 C C . ALA A 1 292 ? 85.915 -22.129 0.260 1.00 56.94 292 ALA A C 1
ATOM 2324 O O . ALA A 1 292 ? 86.137 -21.017 0.741 1.00 56.94 292 ALA A O 1
ATOM 2325 N N . ALA A 1 293 ? 84.703 -22.680 0.210 1.00 50.56 293 ALA A N 1
ATOM 2326 C CA . ALA A 1 293 ? 83.576 -22.151 0.951 1.00 50.56 293 ALA A CA 1
ATOM 2327 C C . ALA A 1 293 ? 83.925 -22.162 2.453 1.00 50.56 293 ALA A C 1
ATOM 2329 O O . ALA A 1 293 ? 84.402 -23.188 2.945 1.00 50.56 293 ALA A O 1
ATOM 2330 N N . PRO A 1 294 ? 83.719 -21.053 3.184 1.00 52.97 294 PRO A N 1
ATOM 2331 C CA . PRO A 1 294 ? 83.886 -21.043 4.626 1.00 52.97 294 PRO A CA 1
ATOM 2332 C C . PRO A 1 294 ? 82.850 -21.976 5.255 1.00 52.97 294 PRO A C 1
ATOM 2334 O O . PRO A 1 294 ? 81.652 -21.893 4.981 1.00 52.97 294 PRO A O 1
ATOM 2337 N N . GLU A 1 295 ? 83.353 -22.884 6.079 1.00 51.28 295 GLU A N 1
ATOM 2338 C CA . GLU A 1 295 ? 82.604 -23.838 6.880 1.00 51.28 295 GLU A CA 1
ATOM 2339 C C . GLU A 1 295 ? 81.639 -23.071 7.800 1.00 51.28 295 GLU A C 1
ATOM 2341 O O . GLU A 1 295 ? 82.035 -22.451 8.788 1.00 51.28 295 GLU A O 1
ATOM 2346 N N . VAL A 1 296 ? 80.355 -23.038 7.434 1.00 57.97 296 VAL A N 1
ATOM 2347 C CA . VAL A 1 296 ? 79.310 -22.434 8.265 1.00 57.97 296 VAL A CA 1
ATOM 2348 C C . VAL A 1 296 ? 79.029 -23.397 9.414 1.00 57.97 296 VAL A C 1
ATOM 2350 O O . VAL A 1 296 ? 78.228 -24.324 9.303 1.00 57.97 296 VAL A O 1
ATOM 2353 N N . ILE A 1 297 ? 79.726 -23.172 10.525 1.00 55.41 297 ILE A N 1
ATOM 2354 C CA . ILE A 1 297 ? 79.488 -23.820 11.812 1.00 55.41 297 ILE A CA 1
ATOM 2355 C C . ILE A 1 297 ? 78.116 -23.358 12.320 1.00 55.41 297 ILE A C 1
ATOM 2357 O O . ILE A 1 297 ? 77.972 -22.284 12.904 1.00 55.41 297 ILE A O 1
ATOM 2361 N N . ILE A 1 298 ? 77.085 -24.171 12.090 1.00 57.84 298 ILE A N 1
ATOM 2362 C CA . ILE A 1 298 ? 75.766 -23.985 12.700 1.00 57.84 298 ILE A CA 1
ATOM 2363 C C . ILE A 1 298 ? 75.860 -24.473 14.149 1.00 57.84 298 ILE A C 1
ATOM 2365 O O . ILE A 1 298 ? 75.704 -25.659 14.446 1.00 57.84 298 ILE A O 1
ATOM 2369 N N . ARG A 1 299 ? 76.149 -23.543 15.063 1.00 50.34 299 ARG A N 1
ATOM 2370 C CA . ARG A 1 299 ? 76.094 -23.769 16.510 1.00 50.34 299 ARG A CA 1
ATOM 2371 C C . ARG A 1 299 ? 74.624 -23.851 16.928 1.00 50.34 299 ARG A C 1
ATOM 2373 O O . ARG A 1 299 ? 73.915 -22.852 16.980 1.00 50.34 299 ARG A O 1
ATOM 2380 N N . ARG A 1 300 ? 74.159 -25.076 17.163 1.00 57.75 300 ARG A N 1
ATOM 2381 C CA . ARG A 1 300 ? 72.831 -25.398 17.689 1.00 57.75 300 ARG A CA 1
ATOM 2382 C C . ARG A 1 300 ? 72.873 -25.225 19.210 1.00 57.75 300 ARG A C 1
ATOM 2384 O O . ARG A 1 300 ? 73.217 -26.170 19.911 1.00 57.75 300 ARG A O 1
ATOM 2391 N N . GLU A 1 301 ? 72.581 -24.029 19.714 1.00 54.41 301 GLU A N 1
ATOM 2392 C CA . GLU A 1 301 ? 72.309 -23.855 21.145 1.00 54.41 301 GLU A CA 1
ATOM 2393 C C . GLU A 1 301 ? 70.821 -24.081 21.420 1.00 54.41 301 GLU A C 1
ATOM 2395 O O . GLU A 1 301 ? 69.941 -23.400 20.898 1.00 54.41 301 GLU A O 1
ATOM 2400 N N . LEU A 1 302 ? 70.594 -25.146 22.187 1.00 50.28 302 LEU A N 1
ATOM 2401 C CA . LEU A 1 302 ? 69.396 -25.445 22.951 1.00 50.28 302 LEU A CA 1
ATOM 2402 C C . LEU A 1 302 ? 69.303 -24.449 24.110 1.00 50.28 302 LEU A C 1
ATOM 2404 O O . LEU A 1 302 ? 70.263 -24.362 24.875 1.00 50.28 302 LEU A O 1
ATOM 2408 N N . LEU A 1 303 ? 68.161 -23.771 24.240 1.00 48.81 303 LEU A N 1
ATOM 2409 C CA . LEU A 1 303 ? 67.360 -23.594 25.463 1.00 48.81 303 LEU A CA 1
ATOM 2410 C C . LEU A 1 303 ? 66.083 -22.813 25.126 1.00 48.81 303 LEU A C 1
ATOM 2412 O O . LEU A 1 303 ? 66.194 -21.741 24.492 1.00 48.81 303 LEU A O 1
#

Secondary structure (DSSP, 8-state):
----HHHHHHHHHHHHHHHHHHHHTTTSS---HHHHHHHHHHHHHTT--TTSHHHHHHHHHHHHHHHHHHHHHHHHHHHHTHHHHHHHHHHTHHHHHHHHTS-HHHHHHHHHTHHHHHHHHHHHTHHHHHHHHHSTTHHHHHHHHHTHHHHHHHHHS-HHHHHHHHHHHTT-SSHHHHHHHHHHHHHHTHHHHHHHHHTHHHHHTT--HHHHHHHHHTS-HHHHTTTT-HHHHHHHHHHHHHHHHHHH-HHHHHHHHHHHHHHHHHHHHHHHHHHHHHHHHHHHHSS----------------

Radius of gyration: 40.91 Å; chains: 1; bounding box: 152×40×79 Å

pLDDT: mean 84.56, std 16.3, range [43.25, 98.44]

Foldseek 3Di:
DDPDPVVVVVVVVVVVVVVVVVVVVVVPDDLPPLLVCLLVLLCVVVVNDCVDPRNVVLSVLLSVQCVVLPPLSSLLCNLPNCLLSVVCVVPNCQLSVLLSVDDSVLNVVCSVVVVQLSVQCVQPNNLQSVLCSQAPPLSSLLCVLPNVLSSVLSVQADNVLSVLLSVLLVLAPDPVLNVVSSVLCVVQPSLLSVQCSVVVVVSVVVDHNVVSVVVVVPDDPVVSVCVVPPPVVCVVVCVVVVVVCCVVPVVVVVVVVVVVCVVVVVVVVVVVVVVVVVVVVVVVVVDDDPDDDPDPPPPDDDD

Sequence (303 aa):
MKISVFRIALFAFVAIFFSVHISYAFLANPVSKVVRETIEYTAKKFGIELSKDAGKVFAEKAAQFIAKHGDDGARLLRHAGPEIMELSVKHGDDIVRMCASHSDNAISFLIKNADDALPLWRQFGKKGTEVMIKHPGLGEHAIKEFGSEGITLANRLSSESLNKALVLSSKAASQAEKRTLFDTIMRRGDDVIEFLWKHKWKIGAGATVYTLLKDFEGLPVDETAKSSGRQNLLQWIMSRAINKVLDEYPWIILVFIGFIIMWLYPLLKWIWNLRNYFSSNKKAYTGESGKAAPEVIIRRELL